Protein AF-T0RB12-F1 (afdb_monomer_lite)

Secondary structure (DSSP, 8-state):
------------------------------------------------HHHHHHHHHHT-HHHHHHHHHHHHHHHHHHHHHHHH--GGGHHHHHHHHHHHHHHHHHHHHHHHHHSTT-TTSHHHHHHHHHHHHTGGG-HHHHHHHHHSTT---HHHHHHHHHHHHHHHHHHHHTTHHHHHHHHHHHHTTT------HHHHHHHHHHHHHHHHHHHHHHHHHHHHTTTTTS---HIIIIIHHHHHHH--SPPPPP----SSPPTTTTPPPEEE-TTS-EEEPPP-TTT-HHHHHTTTTS-HHHHHHHHHHHHHHHTT-HHHHHHHHHHHHHH-TT-HHHHHHHHHHHHTTT---TT--S----TT-

InterPro domains:
  IPR005821 Ion transport domain [PF00520] (65-181)
  IPR027359 Voltage-dependent channel domain superfamily [G3DSA:1.20.120.350] (10-182)

pLDDT: mean 70.81, std 19.98, range [29.69, 96.81]

Structure (mmCIF, N/CA/C/O backbone):
data_AF-T0RB12-F1
#
_entry.id   AF-T0RB12-F1
#
loop_
_atom_site.group_PDB
_atom_site.id
_atom_site.type_symbol
_atom_site.label_atom_id
_atom_site.label_alt_id
_atom_site.label_comp_id
_atom_site.label_asym_id
_atom_site.label_entity_id
_atom_site.label_seq_id
_atom_site.pdbx_PDB_ins_code
_atom_site.Cartn_x
_atom_site.Cartn_y
_atom_site.Cartn_z
_atom_site.occupancy
_atom_site.B_iso_or_equiv
_atom_site.auth_seq_id
_atom_site.auth_comp_id
_atom_site.auth_asym_id
_atom_site.auth_atom_id
_atom_site.pdbx_PDB_model_num
ATOM 1 N N . MET A 1 1 ? -40.947 27.749 -26.986 1.00 35.78 1 MET A N 1
ATOM 2 C CA . MET A 1 1 ? -41.282 29.195 -26.975 1.00 35.78 1 MET A CA 1
ATOM 3 C C . MET A 1 1 ? -41.757 29.533 -25.562 1.00 35.78 1 MET A C 1
ATOM 5 O O . MET A 1 1 ? -42.756 28.978 -25.149 1.00 35.78 1 MET A O 1
ATOM 9 N N . LYS A 1 2 ? -40.897 30.039 -24.666 1.00 39.19 2 LYS A N 1
ATOM 10 C CA . LYS A 1 2 ? -40.625 31.465 -24.361 1.00 39.19 2 LYS A CA 1
ATOM 11 C C . LYS A 1 2 ? -41.885 32.314 -24.099 1.00 39.19 2 LYS A C 1
ATOM 13 O O . LYS A 1 2 ? -42.550 32.683 -25.055 1.00 39.19 2 LYS A O 1
ATOM 18 N N . ASN A 1 3 ? -42.118 32.667 -22.829 1.00 35.16 3 ASN A N 1
ATOM 19 C CA . ASN A 1 3 ? -42.380 34.037 -22.332 1.00 35.16 3 ASN A CA 1
ATOM 20 C C . ASN A 1 3 ? -42.522 33.996 -20.791 1.00 35.16 3 ASN A C 1
ATOM 22 O O . ASN A 1 3 ? -43.370 33.267 -20.299 1.00 35.16 3 ASN A O 1
ATOM 26 N N . THR A 1 4 ? -41.584 34.475 -19.960 1.00 42.56 4 THR A N 1
ATOM 27 C CA . THR A 1 4 ? -41.084 35.845 -19.650 1.00 42.56 4 THR A CA 1
ATOM 28 C C . THR A 1 4 ? -42.002 36.712 -18.769 1.00 42.56 4 THR A C 1
ATOM 30 O O . THR A 1 4 ? -43.096 37.080 -19.178 1.00 42.56 4 THR A O 1
ATOM 33 N N . ARG A 1 5 ? -41.480 37.082 -17.580 1.00 36.50 5 ARG A N 1
ATOM 34 C CA . ARG A 1 5 ? -41.504 38.397 -16.866 1.00 36.50 5 ARG A CA 1
ATOM 35 C C . ARG A 1 5 ? -40.887 38.179 -15.460 1.00 36.50 5 ARG A C 1
ATOM 37 O O . ARG A 1 5 ? -41.432 37.384 -14.711 1.00 36.50 5 ARG A O 1
ATOM 44 N N . LYS A 1 6 ? -39.632 38.563 -15.137 1.00 38.00 6 LYS A N 1
ATOM 45 C CA . LYS A 1 6 ? -39.039 39.892 -14.776 1.00 38.00 6 LYS A CA 1
ATOM 46 C C . LYS A 1 6 ? -39.864 40.658 -13.712 1.00 38.00 6 LYS A C 1
ATOM 48 O O . LYS A 1 6 ? -40.976 41.034 -14.049 1.00 38.00 6 LYS A O 1
ATOM 53 N N . ILE A 1 7 ? -39.508 40.692 -12.410 1.00 36.09 7 ILE A N 1
ATOM 54 C CA . ILE A 1 7 ? -38.440 41.389 -11.610 1.00 36.09 7 ILE A CA 1
ATOM 55 C C . ILE A 1 7 ? -38.908 42.741 -10.983 1.00 36.09 7 ILE A C 1
ATOM 57 O O . ILE A 1 7 ? -39.080 43.693 -11.734 1.00 36.09 7 ILE A O 1
ATOM 61 N N . SER A 1 8 ? -39.002 42.759 -9.627 1.00 35.75 8 SER A N 1
ATOM 62 C CA . SER A 1 8 ? -38.673 43.784 -8.571 1.00 35.75 8 SER A CA 1
ATOM 63 C C . SER A 1 8 ? -39.267 45.223 -8.593 1.00 35.75 8 SER A C 1
ATOM 65 O O . SER A 1 8 ? -39.778 45.606 -9.640 1.00 35.75 8 SER A O 1
ATOM 67 N N . PRO A 1 9 ? -39.196 46.057 -7.503 1.00 45.22 9 PRO A N 1
ATOM 68 C CA . PRO A 1 9 ? -38.323 45.992 -6.301 1.00 45.22 9 PRO A CA 1
ATOM 69 C C . PRO A 1 9 ? -38.920 46.364 -4.909 1.00 45.22 9 PRO A C 1
ATOM 71 O O . PRO A 1 9 ? -40.061 46.796 -4.774 1.00 45.22 9 PRO A O 1
ATOM 74 N N . GLU A 1 10 ? -38.082 46.183 -3.876 1.00 36.72 10 GLU A N 1
ATOM 75 C CA . GLU A 1 10 ? -38.187 46.705 -2.500 1.00 36.72 10 GLU A CA 1
ATOM 76 C C . GLU A 1 10 ? -38.325 48.235 -2.415 1.00 36.72 10 GLU A C 1
ATOM 78 O O . GLU A 1 10 ? -37.784 48.946 -3.260 1.00 36.72 10 GLU A O 1
ATOM 83 N N . LEU A 1 11 ? -38.896 48.731 -1.305 1.00 33.06 11 LEU A N 1
ATOM 84 C CA . LEU A 1 11 ? -38.396 49.925 -0.604 1.00 33.06 11 LEU A CA 1
ATOM 85 C C . LEU A 1 11 ? -38.951 50.010 0.832 1.00 33.06 11 LEU A C 1
ATOM 87 O O . LEU A 1 11 ? -40.152 50.152 1.054 1.00 33.06 11 LEU A O 1
ATOM 91 N N . GLN A 1 12 ? -38.041 49.925 1.807 1.00 34.69 12 GLN A N 1
ATOM 92 C CA . GLN A 1 12 ? -38.222 50.386 3.186 1.00 34.69 12 GLN A CA 1
ATOM 93 C C . GLN A 1 12 ? -38.200 51.921 3.246 1.00 34.69 12 GLN A C 1
ATOM 95 O O . GLN A 1 12 ? -37.448 52.542 2.500 1.00 34.69 12 GLN A O 1
ATOM 100 N N . SER A 1 13 ? -38.964 52.497 4.181 1.00 29.97 13 SER A N 1
ATOM 101 C CA . SER A 1 13 ? -38.787 53.764 4.936 1.00 29.97 13 SER A CA 1
ATOM 102 C C . SER A 1 13 ? -40.204 54.267 5.299 1.00 29.97 13 SER A C 1
ATOM 104 O O . SER A 1 13 ? -41.131 54.018 4.542 1.00 29.97 13 SER A O 1
ATOM 106 N N . THR A 1 14 ? -40.546 54.885 6.424 1.00 30.38 14 THR A N 1
ATOM 107 C CA . THR A 1 14 ? -39.834 55.626 7.462 1.00 30.38 14 THR A CA 1
ATOM 108 C C . THR A 1 14 ? -40.659 55.584 8.756 1.00 30.38 14 THR A C 1
ATOM 110 O O . THR A 1 14 ? -41.862 55.346 8.779 1.00 30.38 14 THR A O 1
ATOM 113 N N . ASN A 1 15 ? -39.949 55.842 9.842 1.00 32.53 15 ASN A N 1
ATOM 114 C CA . ASN A 1 15 ? -40.397 56.001 11.212 1.00 32.53 15 ASN A CA 1
ATOM 115 C C . ASN A 1 15 ? -41.196 57.314 11.395 1.00 32.53 15 ASN A C 1
ATOM 117 O O . ASN A 1 15 ? -40.662 58.376 11.083 1.00 32.53 15 ASN A O 1
ATOM 121 N N . THR A 1 16 ? -42.395 57.270 11.980 1.00 34.94 16 THR A N 1
ATOM 122 C CA . THR A 1 16 ? -43.014 58.407 12.692 1.00 34.94 16 THR A CA 1
ATOM 123 C C . THR A 1 16 ? -43.818 57.879 13.876 1.00 34.94 16 THR A C 1
ATOM 125 O O . THR A 1 16 ? -44.836 57.208 13.728 1.00 34.94 16 THR A O 1
ATOM 128 N N . GLY A 1 17 ? -43.324 58.154 15.082 1.00 30.11 17 GLY A N 1
ATOM 129 C CA . GLY A 1 17 ? -44.057 57.910 16.317 1.00 30.11 17 GLY A CA 1
ATOM 130 C C . GLY A 1 17 ? -45.002 59.060 16.653 1.00 30.11 17 GLY A C 1
ATOM 131 O O . GLY A 1 17 ? -44.736 60.196 16.277 1.00 30.11 17 GLY A O 1
ATOM 132 N N . GLN A 1 18 ? -46.059 58.755 17.411 1.00 30.98 18 GLN A N 1
ATOM 133 C CA . GLN A 1 18 ? -46.552 59.534 18.558 1.00 30.98 18 GLN A CA 1
ATOM 134 C C . GLN A 1 18 ? -47.813 58.888 19.162 1.00 30.98 18 GLN A C 1
ATOM 136 O O . GLN A 1 18 ? -48.709 58.478 18.434 1.00 30.98 18 GLN A O 1
ATOM 141 N N . GLY A 1 19 ? -47.886 58.868 20.501 1.00 29.77 19 GLY A N 1
ATOM 142 C CA . GLY A 1 19 ? -49.131 58.727 21.277 1.00 29.77 19 GLY A CA 1
ATOM 143 C C . GLY A 1 19 ? -49.486 57.299 21.723 1.00 29.77 19 GLY A C 1
ATOM 144 O O . GLY A 1 19 ? -50.222 56.616 21.034 1.00 29.77 19 GLY A O 1
ATOM 145 N N . MET A 1 20 ? -48.893 56.732 22.781 1.00 29.69 20 MET A N 1
ATOM 146 C CA . MET A 1 20 ? -49.239 56.935 24.204 1.00 29.69 20 MET A CA 1
ATOM 147 C C . MET A 1 20 ? -50.414 56.064 24.700 1.00 29.69 20 MET A C 1
ATOM 149 O O . MET A 1 20 ? -51.563 56.474 24.636 1.00 29.69 20 MET A O 1
ATOM 153 N N . HIS A 1 21 ? -50.103 54.913 25.312 1.00 35.38 21 HIS A N 1
ATOM 154 C CA . HIS A 1 21 ? -50.686 54.532 26.607 1.00 35.38 21 HIS A CA 1
ATOM 155 C C . HIS A 1 21 ? -49.791 53.496 27.304 1.00 35.38 21 HIS A C 1
ATOM 157 O O . HIS A 1 21 ? -49.583 52.387 26.816 1.00 35.38 21 HIS A O 1
ATOM 163 N N . ARG A 1 22 ? -49.204 53.898 28.436 1.00 33.25 22 ARG A N 1
ATOM 164 C CA . ARG A 1 22 ? -48.524 53.010 29.382 1.00 33.25 22 ARG A CA 1
ATOM 165 C C . ARG A 1 22 ? -49.598 52.375 30.255 1.00 33.25 22 ARG A C 1
ATOM 167 O O . ARG A 1 22 ? -50.084 53.046 31.159 1.00 33.25 22 ARG A O 1
ATOM 174 N N . ASP A 1 23 ? -49.890 51.100 30.034 1.00 35.84 23 ASP A N 1
ATOM 175 C CA . ASP A 1 23 ? -50.469 50.264 31.081 1.00 35.84 23 ASP A CA 1
ATOM 176 C C . ASP A 1 23 ? -49.366 49.448 31.740 1.00 35.84 23 ASP A C 1
ATOM 178 O O . ASP A 1 23 ? -48.706 48.586 31.158 1.00 35.84 23 ASP A O 1
ATOM 182 N N . THR A 1 24 ? -49.135 49.812 32.994 1.00 42.25 24 THR A N 1
ATOM 183 C CA . THR A 1 24 ? -48.149 49.224 33.885 1.00 42.25 24 THR A CA 1
ATOM 184 C C . THR A 1 24 ? -48.772 47.983 34.510 1.00 42.25 24 THR A C 1
ATOM 186 O O . THR A 1 24 ? -49.203 48.007 35.658 1.00 42.25 24 THR A O 1
ATOM 189 N N . SER A 1 25 ? -48.831 46.881 33.765 1.00 35.06 25 SER A N 1
ATOM 190 C CA . SER A 1 25 ? -49.037 45.560 34.356 1.00 35.06 25 SER A CA 1
ATOM 191 C C . SER A 1 25 ? -47.709 44.814 34.347 1.00 35.06 25 SER A C 1
ATOM 193 O O . SER A 1 25 ? -47.323 44.193 33.355 1.00 35.06 25 SER A O 1
ATOM 195 N N . MET A 1 26 ? -46.998 44.891 35.474 1.00 35.44 26 MET A N 1
ATOM 196 C CA . MET A 1 26 ? -45.968 43.930 35.863 1.00 35.44 26 MET A CA 1
ATOM 197 C C . MET A 1 26 ? -46.603 42.535 35.925 1.00 35.44 26 MET A C 1
ATOM 199 O O . MET A 1 26 ? -46.964 42.040 36.993 1.00 35.44 26 MET A O 1
ATOM 203 N N . ASN A 1 27 ? -46.722 41.878 34.775 1.00 34.72 27 ASN A N 1
ATOM 204 C CA . ASN A 1 27 ? -46.904 40.440 34.732 1.00 34.72 27 ASN A CA 1
ATOM 205 C C . ASN A 1 27 ? -45.565 39.823 35.114 1.00 34.72 27 ASN A C 1
ATOM 207 O O . ASN A 1 27 ? -44.683 39.604 34.287 1.00 34.72 27 ASN A O 1
ATOM 211 N N . LYS A 1 28 ? -45.430 39.591 36.424 1.00 38.22 28 LYS A N 1
ATOM 212 C CA . LYS A 1 28 ? -44.539 38.592 37.003 1.00 38.22 28 LYS A CA 1
ATOM 213 C C . LYS A 1 28 ? -44.642 37.346 36.128 1.00 38.22 28 LYS A C 1
ATOM 215 O O . LYS A 1 28 ? -45.651 36.646 36.168 1.00 38.22 28 LYS A O 1
ATOM 220 N N . PHE A 1 29 ? -43.619 37.093 35.317 1.00 34.19 29 PHE A N 1
ATOM 221 C CA . PHE A 1 29 ? -43.470 35.814 34.647 1.00 34.19 29 PHE A CA 1
ATOM 222 C C . PHE A 1 29 ? -43.088 34.823 35.740 1.00 34.19 29 PHE A C 1
ATOM 224 O O . PHE A 1 29 ? -41.922 34.664 36.099 1.00 34.19 29 PHE A O 1
ATOM 231 N N . THR A 1 30 ? -44.120 34.275 36.374 1.00 38.25 30 THR A N 1
ATOM 232 C CA . THR A 1 30 ? -44.014 33.229 37.374 1.00 38.25 30 THR A CA 1
ATOM 233 C C . THR A 1 30 ? -43.206 32.106 36.751 1.00 38.25 30 THR A C 1
ATOM 235 O O . THR A 1 30 ? -43.603 31.499 35.758 1.00 38.25 30 THR A O 1
ATOM 238 N N . THR A 1 31 ? -42.043 31.868 37.336 1.00 41.78 31 THR A N 1
ATOM 239 C CA . THR A 1 31 ? -41.229 30.681 37.152 1.00 41.78 31 THR A CA 1
ATOM 240 C C . THR A 1 31 ? -42.107 29.444 37.330 1.00 41.78 31 THR A C 1
ATOM 242 O O . THR A 1 31 ? -42.323 28.970 38.446 1.00 41.78 31 THR A O 1
ATOM 245 N N . MET A 1 32 ? -42.595 28.876 36.222 1.00 33.53 32 MET A N 1
ATOM 246 C CA . MET A 1 32 ? -43.034 27.482 36.191 1.00 33.53 32 MET A CA 1
ATOM 247 C C . MET A 1 32 ? -41.790 26.597 36.269 1.00 33.53 32 MET A C 1
ATOM 249 O O . MET A 1 32 ? -41.299 26.008 35.310 1.00 33.53 32 MET A O 1
ATOM 253 N N . SER A 1 33 ? -41.271 26.549 37.490 1.00 40.88 33 SER A N 1
ATOM 254 C CA . SER A 1 33 ? -40.644 25.372 38.049 1.00 40.88 33 SER A CA 1
ATOM 255 C C . SER A 1 33 ? -41.541 24.154 37.798 1.00 40.88 33 SER A C 1
ATOM 257 O O . SER A 1 33 ? -42.768 24.227 37.848 1.00 40.88 33 SER A O 1
ATOM 259 N N . THR A 1 34 ? -40.903 23.014 37.535 1.00 43.62 34 THR A N 1
ATOM 260 C CA . THR A 1 34 ? -41.503 21.675 37.414 1.00 43.62 34 THR A CA 1
ATOM 261 C C . THR A 1 34 ? -42.345 21.368 36.171 1.00 43.62 34 THR A C 1
ATOM 263 O O . THR A 1 34 ? -43.419 20.780 36.262 1.00 43.62 34 THR A O 1
ATOM 266 N N . VAL A 1 35 ? -41.761 21.525 34.977 1.00 37.16 35 VAL A N 1
ATOM 267 C CA . VAL A 1 35 ? -41.983 20.473 33.969 1.00 37.16 35 VAL A CA 1
ATOM 268 C C . VAL A 1 35 ? -41.254 19.238 34.489 1.00 37.16 35 VAL A C 1
ATOM 270 O O . VAL A 1 35 ? -40.035 19.117 34.360 1.00 37.16 35 VAL A O 1
ATOM 273 N N . ARG A 1 36 ? -41.996 18.350 35.165 1.00 38.09 36 ARG A N 1
ATOM 274 C CA . ARG A 1 36 ? -41.542 16.984 35.438 1.00 38.09 36 ARG A CA 1
ATOM 275 C C . ARG A 1 36 ? -41.008 16.442 34.121 1.00 38.09 36 ARG A C 1
ATOM 277 O O . ARG A 1 36 ? -41.761 16.308 33.157 1.00 38.09 36 ARG A O 1
ATOM 284 N N . THR A 1 37 ? -39.708 16.168 34.083 1.00 36.53 37 THR A N 1
ATOM 285 C CA . THR A 1 37 ? -39.108 15.402 33.000 1.00 36.53 37 THR A CA 1
ATOM 286 C C . THR A 1 37 ? -39.978 14.161 32.813 1.00 36.53 37 THR A C 1
ATOM 288 O O . THR A 1 37 ? -40.243 13.465 33.801 1.00 36.53 37 THR A O 1
ATOM 291 N N . PRO A 1 38 ? -40.507 13.894 31.603 1.00 31.23 38 PRO A N 1
ATOM 292 C CA . PRO A 1 38 ? -41.214 12.649 31.381 1.00 31.23 38 PRO A CA 1
ATOM 293 C C . PRO A 1 38 ? -40.228 11.560 31.766 1.00 31.23 38 PRO A C 1
ATOM 295 O O . PRO A 1 38 ? -39.080 11.586 31.310 1.00 31.23 38 PRO A O 1
ATOM 298 N N . ALA A 1 39 ? -40.647 10.696 32.691 1.00 35.94 39 ALA A N 1
ATOM 299 C CA . ALA A 1 39 ? -39.830 9.612 33.184 1.00 35.94 39 ALA A CA 1
ATOM 300 C C . ALA A 1 39 ? -39.306 8.877 31.956 1.00 35.94 39 ALA A C 1
ATOM 302 O O . ALA A 1 39 ? -40.051 8.180 31.268 1.00 35.94 39 ALA A O 1
ATOM 303 N N . PHE A 1 40 ? -38.024 9.086 31.639 1.00 36.28 40 PHE A N 1
ATOM 304 C CA . PHE A 1 40 ? -37.325 8.177 30.762 1.00 36.28 40 PHE A CA 1
ATOM 305 C C . PHE A 1 40 ? -37.603 6.825 31.388 1.00 36.28 40 PHE A C 1
ATOM 307 O O . PHE A 1 40 ? -37.252 6.612 32.553 1.00 36.28 40 PHE A O 1
ATOM 314 N N . HIS A 1 41 ? -38.282 5.952 30.647 1.00 37.34 41 HIS A N 1
ATOM 315 C CA . HIS A 1 41 ? -38.280 4.540 30.947 1.00 37.34 41 HIS A CA 1
ATOM 316 C C . HIS A 1 41 ? -36.806 4.134 30.961 1.00 37.34 41 HIS A C 1
ATOM 318 O O . HIS A 1 41 ? -36.218 3.756 29.950 1.00 37.34 41 HIS A O 1
ATOM 324 N N . LYS A 1 42 ? -36.188 4.252 32.139 1.00 41.81 42 LYS A N 1
ATOM 325 C CA . LYS A 1 42 ? -35.093 3.420 32.584 1.00 41.81 42 LYS A CA 1
ATOM 326 C C . LYS A 1 42 ? -35.700 2.026 32.577 1.00 41.81 42 LYS A C 1
ATOM 328 O O . LYS A 1 42 ? -36.140 1.531 33.608 1.00 41.81 42 LYS A O 1
ATOM 333 N N . ALA A 1 43 ? -35.755 1.404 31.402 1.00 37.91 43 ALA A N 1
ATOM 334 C CA . ALA A 1 43 ? -35.668 -0.037 31.317 1.00 37.91 43 ALA A CA 1
ATOM 335 C C . ALA A 1 43 ? -34.293 -0.364 31.907 1.00 37.91 43 ALA A C 1
ATOM 337 O O . ALA A 1 43 ? -33.269 -0.377 31.227 1.00 37.91 43 ALA A O 1
ATOM 338 N N . GLY A 1 44 ? -34.258 -0.431 33.236 1.00 44.50 44 GLY A N 1
ATOM 339 C CA . GLY A 1 44 ? -33.092 -0.763 34.013 1.00 44.50 44 GLY A CA 1
ATOM 340 C C . GLY A 1 44 ? -32.820 -2.230 33.782 1.00 44.50 44 GLY A C 1
ATOM 341 O O . GLY A 1 44 ? -33.199 -3.061 34.596 1.00 44.50 44 GLY A O 1
ATOM 342 N N . THR A 1 45 ? -32.140 -2.558 32.686 1.00 53.94 45 THR A N 1
ATOM 343 C CA . THR A 1 45 ? -31.313 -3.759 32.681 1.00 53.94 45 THR A CA 1
ATOM 344 C C . THR A 1 45 ? -30.363 -3.579 33.858 1.00 53.94 45 THR A C 1
ATOM 346 O O . THR A 1 45 ? -29.566 -2.634 33.851 1.00 53.94 45 THR A O 1
ATOM 349 N N . MET A 1 46 ? -30.531 -4.376 34.915 1.00 52.09 46 MET A N 1
ATOM 350 C CA . MET A 1 46 ? -29.707 -4.302 36.118 1.00 52.09 46 MET A CA 1
ATOM 351 C C . MET A 1 46 ? -28.236 -4.344 35.703 1.00 52.09 46 MET A C 1
ATOM 353 O O . MET A 1 46 ? -27.727 -5.384 35.300 1.00 52.09 46 MET A O 1
ATOM 357 N N . ARG A 1 47 ? -27.559 -3.190 35.738 1.00 62.66 47 ARG A N 1
ATOM 358 C CA . ARG A 1 47 ? -26.151 -3.111 35.350 1.00 62.66 47 ARG A CA 1
ATOM 359 C C . ARG A 1 47 ? -25.332 -3.758 36.453 1.00 62.66 47 ARG A C 1
ATOM 361 O O . ARG A 1 47 ? -25.319 -3.222 37.569 1.00 62.66 47 ARG A O 1
ATOM 368 N N . THR A 1 48 ? -24.670 -4.869 36.139 1.00 82.06 48 THR A N 1
ATOM 369 C CA . THR A 1 48 ? -23.718 -5.528 37.039 1.00 82.06 48 THR A CA 1
ATOM 370 C C . THR A 1 48 ? -22.614 -4.540 37.456 1.00 82.06 48 THR A C 1
ATOM 372 O O . THR A 1 48 ? -22.353 -3.565 36.740 1.00 82.06 48 THR A O 1
ATOM 375 N N . PRO A 1 49 ? -21.950 -4.733 38.610 1.00 81.31 49 PRO A N 1
ATOM 376 C CA . PRO A 1 49 ? -20.881 -3.835 39.058 1.00 81.31 49 PRO A CA 1
ATOM 377 C C . PRO A 1 49 ? -19.771 -3.668 38.008 1.00 81.31 49 PRO A C 1
ATOM 379 O O . PRO A 1 49 ? -19.311 -2.556 37.754 1.00 81.31 49 PRO A O 1
ATOM 382 N N . THR A 1 50 ? -19.424 -4.760 37.324 1.00 81.94 50 THR A N 1
ATOM 383 C CA . THR A 1 50 ? -18.445 -4.793 36.229 1.00 81.94 50 THR A CA 1
ATOM 384 C C . THR A 1 50 ? -18.901 -3.979 35.019 1.00 81.94 50 THR A C 1
ATOM 386 O O . THR A 1 50 ? -18.118 -3.210 34.467 1.00 81.94 50 THR A O 1
ATOM 389 N N . GLN A 1 51 ? -20.183 -4.066 34.654 1.00 85.69 51 GLN A N 1
ATOM 390 C CA . GLN A 1 51 ? -20.768 -3.274 33.576 1.00 85.69 51 GLN A CA 1
ATOM 391 C C . GLN A 1 51 ? -20.733 -1.770 33.877 1.00 85.69 51 GLN A C 1
ATOM 393 O O . GLN A 1 51 ? -20.445 -0.967 32.991 1.00 85.69 51 GLN A O 1
ATOM 398 N N . ARG A 1 52 ? -21.009 -1.370 35.125 1.00 84.31 52 ARG A N 1
ATOM 399 C CA . ARG A 1 52 ? -20.940 0.044 35.538 1.00 84.31 52 ARG A CA 1
ATOM 400 C C . ARG A 1 52 ? -19.513 0.571 35.480 1.00 84.31 52 ARG A C 1
ATOM 402 O O . ARG A 1 52 ? -19.295 1.658 34.956 1.00 84.31 52 ARG A O 1
ATOM 409 N N . TRP A 1 53 ? -18.560 -0.209 35.982 1.00 87.12 53 TRP A N 1
ATOM 410 C CA . TRP A 1 53 ? -17.148 0.155 35.969 1.00 87.12 53 TRP A CA 1
ATOM 411 C C . TRP A 1 53 ? -16.601 0.291 34.543 1.00 87.12 53 TRP A C 1
ATOM 413 O O . TRP A 1 53 ? -15.987 1.305 34.221 1.00 87.12 53 TRP A O 1
ATOM 423 N N . GLY A 1 54 ? -16.895 -0.667 33.659 1.00 86.25 54 GLY A N 1
ATOM 424 C CA . GLY A 1 54 ? -16.446 -0.603 32.267 1.00 86.25 54 GLY A CA 1
ATOM 425 C C . GLY A 1 54 ? -17.057 0.568 31.496 1.00 86.25 54 GLY A C 1
ATOM 426 O O . GLY A 1 54 ? -16.341 1.271 30.789 1.00 86.25 54 GLY A O 1
ATOM 427 N N . MET A 1 55 ? -18.350 0.856 31.687 1.00 85.75 55 MET A N 1
ATOM 428 C CA . MET A 1 55 ? -18.975 2.062 31.121 1.00 85.75 55 MET A CA 1
ATOM 429 C C . MET A 1 55 ? -18.309 3.345 31.640 1.00 85.75 55 MET A C 1
ATOM 431 O O . MET A 1 55 ? -18.010 4.236 30.852 1.00 85.75 55 MET A O 1
ATOM 435 N N . ALA A 1 56 ? -17.993 3.408 32.938 1.00 86.19 56 ALA A N 1
ATOM 436 C CA . ALA A 1 56 ? -17.323 4.559 33.538 1.00 86.19 56 ALA A CA 1
ATOM 437 C C . ALA A 1 56 ? -15.891 4.776 33.020 1.00 86.19 56 ALA A C 1
ATOM 439 O O . ALA A 1 56 ? -15.391 5.895 33.082 1.00 86.19 56 ALA A O 1
ATOM 440 N N . ILE A 1 57 ? -15.212 3.738 32.522 1.00 88.19 57 ILE A N 1
ATOM 441 C CA . ILE A 1 57 ? -13.921 3.887 31.834 1.00 88.19 57 ILE A CA 1
ATOM 442 C C . ILE A 1 57 ? -14.128 4.454 30.432 1.00 88.19 57 ILE A C 1
ATOM 444 O O . ILE A 1 57 ? -13.477 5.435 30.077 1.00 88.19 57 ILE A O 1
ATOM 448 N N . LEU A 1 58 ? -15.053 3.873 29.663 1.00 84.94 58 LEU A N 1
ATOM 449 C CA . LEU A 1 58 ? -15.307 4.263 28.272 1.00 84.94 58 LEU A CA 1
ATOM 450 C C . LEU A 1 58 ? -15.835 5.702 28.139 1.00 84.94 58 LEU A C 1
ATOM 452 O O . LEU A 1 58 ? -15.575 6.355 27.134 1.00 84.94 58 LEU A O 1
ATOM 456 N N . GLU A 1 59 ? -16.558 6.205 29.141 1.00 82.12 59 GLU A N 1
ATOM 457 C CA . GLU A 1 59 ? -17.122 7.563 29.152 1.00 82.12 59 GLU A CA 1
ATOM 458 C C . GLU A 1 59 ? -16.108 8.653 29.557 1.00 82.12 59 GLU A C 1
ATOM 460 O O . GLU A 1 59 ? -16.400 9.847 29.449 1.00 82.12 59 GLU A O 1
ATOM 465 N N . ARG A 1 60 ? -14.897 8.293 30.009 1.00 88.12 60 ARG A N 1
ATOM 466 C CA . ARG A 1 60 ? -13.880 9.291 30.376 1.00 88.12 60 ARG A CA 1
ATOM 467 C C . ARG A 1 60 ? -13.402 10.048 29.139 1.00 88.12 60 ARG A C 1
ATOM 469 O O . ARG A 1 60 ? -12.851 9.457 28.214 1.00 88.12 60 ARG A O 1
ATOM 476 N N . LYS A 1 61 ? -13.496 11.383 29.179 1.00 83.62 61 LYS A N 1
ATOM 477 C CA . LYS A 1 61 ? -13.008 12.268 28.103 1.00 83.62 61 LYS A CA 1
ATOM 478 C C . LYS A 1 61 ? -11.528 12.045 27.777 1.00 83.62 61 LYS A C 1
ATOM 480 O O . LYS A 1 61 ? -11.157 12.069 26.609 1.00 83.62 61 LYS A O 1
ATOM 485 N N . SER A 1 62 ? -10.697 11.795 28.793 1.00 85.31 62 SER A N 1
ATOM 486 C CA . SER A 1 62 ? -9.271 11.500 28.608 1.00 85.31 62 SER A CA 1
ATOM 487 C C . SER A 1 62 ? -9.043 10.187 27.863 1.00 85.31 62 SER A C 1
ATOM 489 O O . SER A 1 62 ? -8.212 10.135 26.964 1.00 85.31 62 SER A O 1
ATOM 491 N N . TYR A 1 63 ? -9.817 9.150 28.188 1.00 86.88 63 TYR A N 1
ATOM 492 C CA . TYR A 1 63 ? -9.757 7.863 27.501 1.00 86.88 63 TYR A CA 1
ATOM 493 C C . TYR A 1 63 ? -10.223 7.990 26.044 1.00 86.88 63 TYR A C 1
ATOM 495 O O . TYR A 1 63 ? -9.541 7.523 25.137 1.00 86.88 63 TYR A O 1
ATOM 503 N N . ALA A 1 64 ? -11.325 8.706 25.802 1.00 82.31 64 ALA A N 1
ATOM 504 C CA . ALA A 1 64 ? -11.805 8.988 24.450 1.00 82.31 64 ALA A CA 1
ATOM 505 C C . ALA A 1 64 ? -10.782 9.782 23.611 1.00 82.31 64 ALA A C 1
ATOM 507 O O . ALA A 1 64 ? -10.570 9.470 22.438 1.00 82.31 64 ALA A O 1
ATOM 508 N N . GLY A 1 65 ? -10.116 10.776 24.210 1.00 84.81 65 GLY A N 1
ATOM 509 C CA . GLY A 1 65 ? -9.040 11.534 23.565 1.00 84.81 65 GLY A CA 1
ATOM 510 C C . GLY A 1 65 ? -7.817 10.670 23.249 1.00 84.81 65 GLY A C 1
ATOM 511 O O . GLY A 1 65 ? -7.310 10.716 22.130 1.00 84.81 65 GLY A O 1
ATOM 512 N N . LEU A 1 66 ? -7.396 9.821 24.190 1.00 89.94 66 LEU A N 1
ATOM 513 C CA . LEU A 1 66 ? -6.295 8.873 23.996 1.00 89.94 66 LEU A CA 1
ATOM 514 C C . LEU A 1 66 ? -6.584 7.906 22.839 1.00 89.94 66 LEU A C 1
ATOM 516 O O . LEU A 1 66 ? -5.764 7.768 21.935 1.00 89.94 66 LEU A O 1
ATOM 520 N N . MET A 1 67 ? -7.765 7.281 22.824 1.00 86.31 67 MET A N 1
ATOM 521 C CA . MET A 1 67 ? -8.151 6.354 21.753 1.00 86.31 67 MET A CA 1
ATOM 522 C C . MET A 1 67 ? -8.291 7.054 20.397 1.00 86.31 67 MET A C 1
ATOM 524 O O . MET A 1 67 ? -7.969 6.471 19.360 1.00 86.31 67 MET A O 1
ATOM 528 N N . SER A 1 68 ? -8.696 8.324 20.387 1.00 83.38 68 SER A N 1
ATOM 529 C CA . SER A 1 68 ? -8.720 9.151 19.175 1.00 83.38 68 SER A CA 1
ATOM 530 C C . SER A 1 68 ? -7.311 9.415 18.637 1.00 83.38 68 SER A C 1
ATOM 532 O O . SER A 1 68 ? -7.073 9.255 17.441 1.00 83.38 68 SER A O 1
ATOM 534 N N . PHE A 1 69 ? -6.360 9.744 19.514 1.00 88.44 69 PHE A N 1
ATOM 535 C CA . PHE A 1 69 ? -4.958 9.937 19.141 1.00 88.44 69 PHE A CA 1
ATOM 536 C C . PHE A 1 69 ? -4.317 8.644 18.620 1.00 88.44 69 PHE A C 1
ATOM 538 O O . PHE A 1 69 ? -3.677 8.655 17.573 1.00 88.44 69 PHE A O 1
ATOM 545 N N . ILE A 1 70 ? -4.557 7.512 19.287 1.00 89.44 70 ILE A N 1
ATOM 546 C CA . ILE A 1 70 ? -4.089 6.195 18.827 1.00 89.44 70 ILE A CA 1
ATOM 547 C C . ILE A 1 70 ? -4.687 5.854 17.457 1.00 89.44 70 ILE A C 1
ATOM 549 O O . ILE A 1 70 ? -3.986 5.360 16.581 1.00 89.44 70 ILE A O 1
ATOM 553 N N . THR A 1 71 ? -5.969 6.159 17.235 1.00 85.06 71 THR A N 1
ATOM 554 C CA . THR A 1 71 ? -6.612 5.957 15.927 1.00 85.06 71 THR A CA 1
ATOM 555 C C . THR A 1 71 ? -5.945 6.790 14.835 1.00 85.06 71 THR A C 1
ATOM 557 O O . THR A 1 71 ? -5.724 6.278 13.740 1.00 85.06 71 THR A O 1
ATOM 560 N N . LEU A 1 72 ? -5.606 8.048 15.132 1.00 85.50 72 LEU A N 1
ATOM 561 C CA . LEU A 1 72 ? -4.887 8.925 14.210 1.00 85.50 72 LEU A CA 1
ATOM 562 C C . LEU A 1 72 ? -3.482 8.389 13.911 1.00 85.50 72 LEU A C 1
ATOM 564 O O . LEU A 1 72 ? -3.079 8.342 12.754 1.00 85.50 72 LEU A O 1
ATOM 568 N N . TYR A 1 73 ? -2.770 7.926 14.939 1.00 89.06 73 TYR A N 1
ATOM 569 C CA . TYR A 1 73 ? -1.473 7.282 14.772 1.00 89.06 73 TYR A CA 1
ATOM 570 C C . TYR A 1 73 ? -1.582 6.063 13.849 1.00 89.06 73 TYR A C 1
ATOM 572 O O . TYR A 1 73 ? -0.896 6.009 12.838 1.00 89.06 73 TYR A O 1
ATOM 580 N N . CYS A 1 74 ? -2.501 5.129 14.112 1.00 85.94 74 CYS A N 1
ATOM 581 C CA . CYS A 1 74 ? -2.693 3.942 13.272 1.00 85.94 74 CYS A CA 1
ATOM 582 C C . CYS A 1 74 ? -3.116 4.252 11.828 1.00 85.94 74 CYS A C 1
ATOM 584 O O . CYS A 1 74 ? -3.042 3.364 10.981 1.00 85.94 74 CYS A O 1
ATOM 586 N N . LEU A 1 75 ? -3.605 5.464 11.554 1.00 82.31 75 LEU A N 1
ATOM 587 C CA . LEU A 1 75 ? -3.965 5.879 10.205 1.00 82.31 75 LEU A CA 1
ATOM 588 C C . LEU A 1 75 ? -2.735 6.274 9.383 1.00 82.31 75 LEU A C 1
ATOM 590 O O . LEU A 1 75 ? -2.681 5.920 8.215 1.00 82.31 75 LEU A O 1
ATOM 594 N N . PHE A 1 76 ? -1.771 6.968 9.994 1.00 83.12 76 PHE A N 1
ATOM 595 C CA . PHE A 1 76 ? -0.637 7.578 9.287 1.00 83.12 76 PHE A CA 1
ATOM 596 C C . PHE A 1 76 ? 0.723 6.943 9.598 1.00 83.12 76 PHE A C 1
ATOM 598 O O . PHE A 1 76 ? 1.695 7.205 8.897 1.00 83.12 76 PHE A O 1
ATOM 605 N N . ALA A 1 77 ? 0.834 6.128 10.649 1.00 85.81 77 ALA A N 1
ATOM 606 C CA . ALA A 1 77 ? 2.117 5.602 11.113 1.00 85.81 77 ALA A CA 1
ATOM 607 C C . ALA A 1 77 ? 2.844 4.772 10.049 1.00 85.81 77 ALA A C 1
ATOM 609 O O . ALA A 1 77 ? 4.059 4.892 9.925 1.00 85.81 77 ALA A O 1
ATOM 610 N N . ASP A 1 78 ? 2.119 3.963 9.272 1.00 79.94 78 ASP A N 1
ATOM 611 C CA . ASP A 1 78 ? 2.722 3.158 8.204 1.00 79.94 78 ASP A CA 1
ATOM 612 C C . ASP A 1 78 ? 3.185 4.023 7.020 1.00 79.94 78 ASP A C 1
ATOM 614 O O . ASP A 1 78 ? 4.241 3.763 6.446 1.00 79.94 78 ASP A O 1
ATOM 618 N N . ASP A 1 79 ? 2.452 5.096 6.702 1.00 82.81 79 ASP A N 1
ATOM 619 C CA . ASP A 1 79 ? 2.854 6.053 5.665 1.00 82.81 79 ASP A CA 1
ATOM 620 C C . ASP A 1 79 ? 4.104 6.835 6.096 1.00 82.81 79 ASP A C 1
ATOM 622 O O . ASP A 1 79 ? 5.040 6.983 5.314 1.00 82.81 79 ASP A O 1
ATOM 626 N N . PHE A 1 80 ? 4.177 7.263 7.363 1.00 83.19 80 PHE A N 1
ATOM 627 C CA . PHE A 1 80 ? 5.371 7.910 7.911 1.00 83.19 80 PHE A CA 1
ATOM 628 C C . PHE A 1 80 ? 6.575 6.973 7.958 1.00 83.19 80 PHE A C 1
ATOM 630 O O . PHE A 1 80 ? 7.672 7.391 7.592 1.00 83.19 80 PHE A O 1
ATOM 637 N N . ARG A 1 81 ? 6.378 5.716 8.375 1.00 85.56 81 ARG A N 1
ATOM 638 C CA . ARG A 1 81 ? 7.418 4.680 8.358 1.00 85.56 81 ARG A CA 1
ATOM 639 C C . ARG A 1 81 ? 7.989 4.518 6.952 1.00 85.56 81 ARG A C 1
ATOM 641 O O . ARG A 1 81 ? 9.201 4.551 6.793 1.00 85.56 81 ARG A O 1
ATOM 648 N N . ALA A 1 82 ? 7.120 4.385 5.950 1.00 77.38 82 ALA A N 1
ATOM 649 C CA . ALA A 1 82 ? 7.529 4.197 4.563 1.00 77.38 82 ALA A CA 1
ATOM 650 C C . ALA A 1 82 ? 8.203 5.438 3.952 1.00 77.38 82 ALA A C 1
ATOM 652 O O . ALA A 1 82 ? 9.094 5.281 3.126 1.00 77.38 82 ALA A O 1
ATOM 653 N N . ALA A 1 83 ? 7.787 6.648 4.338 1.00 78.56 83 ALA A N 1
ATOM 654 C CA . ALA A 1 83 ? 8.302 7.890 3.763 1.00 78.56 83 ALA A CA 1
ATOM 655 C C . ALA A 1 83 ? 9.622 8.372 4.387 1.00 78.56 83 ALA A C 1
ATOM 657 O O . ALA A 1 83 ? 10.447 8.950 3.688 1.00 78.56 83 ALA A O 1
ATOM 658 N N . PHE A 1 84 ? 9.813 8.183 5.697 1.00 84.12 84 PHE A N 1
ATOM 659 C CA . PHE A 1 84 ? 10.894 8.848 6.438 1.00 84.12 84 PHE A CA 1
ATOM 660 C C . PHE A 1 84 ? 11.913 7.904 7.081 1.00 84.12 84 PHE A C 1
ATOM 662 O O . PHE A 1 84 ? 12.951 8.374 7.544 1.00 84.12 84 PHE A O 1
ATOM 669 N N . PHE A 1 85 ? 11.639 6.598 7.159 1.00 83.12 85 PHE A N 1
ATOM 670 C CA . PHE A 1 85 ? 12.468 5.670 7.929 1.00 83.12 85 PHE A CA 1
ATOM 671 C C . PHE A 1 85 ? 13.049 4.548 7.066 1.00 83.12 85 PHE A C 1
ATOM 673 O O . PHE A 1 85 ? 12.431 4.062 6.124 1.00 83.12 85 PHE A O 1
ATOM 680 N N . SER A 1 86 ? 14.258 4.107 7.424 1.00 85.69 86 SER A N 1
ATOM 681 C CA . SER A 1 86 ? 14.896 2.935 6.826 1.00 85.69 86 SER A CA 1
ATOM 682 C C . SER A 1 86 ? 14.407 1.637 7.482 1.00 85.69 86 SER A C 1
ATOM 684 O O . SER A 1 86 ? 13.874 1.639 8.595 1.00 85.69 86 SER A O 1
ATOM 686 N N . LYS A 1 87 ? 14.633 0.496 6.815 1.00 78.12 87 LYS A N 1
ATOM 687 C CA . LYS A 1 87 ? 14.133 -0.829 7.242 1.00 78.12 87 LYS A CA 1
ATOM 688 C C . LYS A 1 87 ? 14.526 -1.238 8.667 1.00 78.12 87 LYS A C 1
ATOM 690 O O . LYS A 1 87 ? 13.847 -2.059 9.276 1.00 78.12 87 LYS A O 1
ATOM 695 N N . SER A 1 88 ? 15.608 -0.694 9.226 1.00 81.81 88 SER A N 1
ATOM 696 C CA . SER A 1 88 ? 16.021 -1.005 10.602 1.00 81.81 88 SER A CA 1
ATOM 697 C C . SER A 1 88 ? 15.008 -0.524 11.650 1.00 81.81 88 SER A C 1
ATOM 699 O O . SER A 1 88 ? 14.913 -1.122 12.722 1.00 81.81 88 SER A O 1
ATOM 701 N N . ALA A 1 89 ? 14.216 0.508 11.340 1.00 84.19 89 ALA A N 1
ATOM 702 C CA . ALA A 1 89 ? 13.190 1.044 12.231 1.00 84.19 89 ALA A CA 1
ATOM 703 C C . ALA A 1 89 ? 11.879 0.236 12.216 1.00 84.19 89 ALA A C 1
ATOM 705 O O . ALA A 1 89 ? 11.063 0.392 13.128 1.00 84.19 89 ALA A O 1
ATOM 706 N N . ASP A 1 90 ? 11.674 -0.646 11.229 1.00 84.25 90 ASP A N 1
ATOM 707 C CA . ASP A 1 90 ? 10.410 -1.367 11.016 1.00 84.25 90 ASP A CA 1
ATOM 708 C C . ASP A 1 90 ? 9.957 -2.142 12.257 1.00 84.25 90 ASP A C 1
ATOM 710 O O . ASP A 1 90 ? 8.787 -2.095 12.636 1.00 84.25 90 ASP A O 1
ATOM 714 N N . MET A 1 91 ? 10.896 -2.784 12.958 1.00 88.19 91 MET A N 1
ATOM 715 C CA . MET A 1 91 ? 10.593 -3.531 14.181 1.00 88.19 91 MET A CA 1
ATOM 716 C C . MET A 1 91 ? 10.006 -2.651 15.290 1.00 88.19 91 MET A C 1
ATOM 718 O O . MET A 1 91 ? 9.117 -3.098 16.017 1.00 88.19 91 MET A O 1
ATOM 722 N N . GLY A 1 92 ? 10.456 -1.398 15.402 1.00 90.94 92 GLY A N 1
ATOM 723 C CA . GLY A 1 92 ? 9.905 -0.440 16.359 1.00 90.94 92 GLY A CA 1
ATOM 724 C C . GLY A 1 92 ? 8.459 -0.078 16.023 1.00 90.94 92 GLY A C 1
ATOM 725 O O . GLY A 1 92 ? 7.586 -0.141 16.890 1.00 90.94 92 GLY A O 1
ATOM 726 N N . PHE A 1 93 ? 8.178 0.218 14.752 1.00 90.50 93 PHE A N 1
ATOM 727 C CA . PHE A 1 93 ? 6.820 0.513 14.289 1.00 90.50 93 PHE A CA 1
ATOM 728 C C . PHE A 1 93 ? 5.876 -0.682 14.456 1.00 90.50 93 PHE A C 1
ATOM 730 O O . PHE A 1 93 ? 4.749 -0.503 14.919 1.00 90.50 93 PHE A O 1
ATOM 737 N N . TYR A 1 94 ? 6.335 -1.905 14.174 1.00 90.81 94 TYR A N 1
ATOM 738 C CA . TYR A 1 94 ? 5.539 -3.115 14.397 1.00 90.81 94 TYR A CA 1
ATOM 739 C C . TYR A 1 94 ? 5.216 -3.335 15.878 1.00 90.81 94 TYR A C 1
ATOM 741 O O . TYR A 1 94 ? 4.086 -3.699 16.210 1.00 90.81 94 TYR A O 1
ATOM 749 N N . ALA A 1 95 ? 6.166 -3.078 16.783 1.00 93.44 95 ALA A N 1
ATOM 750 C CA . ALA A 1 95 ? 5.926 -3.173 18.222 1.00 93.44 95 ALA A CA 1
ATOM 751 C C . ALA A 1 95 ? 4.876 -2.152 18.696 1.00 93.44 95 ALA A C 1
ATOM 753 O O . ALA A 1 95 ? 3.950 -2.511 19.426 1.00 93.44 95 ALA A O 1
ATOM 754 N N . VAL A 1 96 ? 4.964 -0.897 18.240 1.00 93.75 96 VAL A N 1
ATOM 755 C CA . VAL A 1 96 ? 3.972 0.139 18.580 1.00 93.75 96 VAL A CA 1
ATOM 756 C C . VAL A 1 96 ? 2.598 -0.193 17.989 1.00 93.75 96 VAL A C 1
ATOM 758 O O . VAL A 1 96 ? 1.589 -0.082 18.690 1.00 93.75 96 VAL A O 1
ATOM 761 N N . ALA A 1 97 ? 2.533 -0.657 16.739 1.00 91.19 97 ALA A N 1
ATOM 762 C CA . ALA A 1 97 ? 1.289 -1.098 16.109 1.00 91.19 97 ALA A CA 1
ATOM 763 C C . ALA A 1 97 ? 0.633 -2.259 16.879 1.00 91.19 97 ALA A C 1
ATOM 765 O O . ALA A 1 97 ? -0.585 -2.269 17.066 1.00 91.19 97 ALA A O 1
ATOM 766 N N . PHE A 1 98 ? 1.432 -3.192 17.402 1.00 94.12 98 PHE A N 1
ATOM 767 C CA . PHE A 1 98 ? 0.946 -4.278 18.249 1.00 94.12 98 PHE A CA 1
ATOM 768 C C . PHE A 1 98 ? 0.390 -3.781 19.589 1.00 94.12 98 PHE A C 1
ATOM 770 O O . PHE A 1 98 ? -0.689 -4.206 20.001 1.00 94.12 98 PHE A O 1
ATOM 777 N N . VAL A 1 99 ? 1.051 -2.821 20.242 1.00 94.94 99 VAL A N 1
ATOM 778 C CA . VAL A 1 99 ? 0.493 -2.167 21.439 1.00 94.94 99 VAL A CA 1
ATOM 779 C C . VAL A 1 99 ? -0.842 -1.488 21.117 1.00 94.94 99 VAL A C 1
ATOM 781 O O . VAL A 1 99 ? -1.810 -1.654 21.861 1.00 94.94 99 VAL A O 1
ATOM 784 N N . CYS A 1 100 ? -0.943 -0.783 19.986 1.00 92.94 100 CYS A N 1
ATOM 785 C CA . CYS A 1 100 ? -2.202 -0.171 19.555 1.00 92.94 100 CYS A CA 1
ATOM 786 C C . CYS A 1 100 ? -3.302 -1.221 19.334 1.00 92.94 100 CYS A C 1
ATOM 788 O O . CYS A 1 100 ? -4.438 -1.016 19.765 1.00 92.94 100 CYS A O 1
ATOM 790 N N . LEU A 1 101 ? -2.970 -2.359 18.711 1.00 93.06 101 LEU A N 1
ATOM 791 C CA . LEU A 1 101 ? -3.892 -3.482 18.532 1.00 93.06 101 LEU A CA 1
ATOM 792 C C . LEU A 1 101 ? -4.439 -3.974 19.878 1.00 93.06 101 LEU A C 1
ATOM 794 O O . LEU A 1 101 ? -5.652 -4.138 20.011 1.00 93.06 101 LEU A O 1
ATOM 798 N N . LEU A 1 102 ? -3.578 -4.164 20.883 1.00 95.00 102 LEU A N 1
ATOM 799 C CA . LEU A 1 102 ? -4.005 -4.588 22.220 1.00 95.00 102 LEU A CA 1
ATOM 800 C C . LEU A 1 102 ? -4.950 -3.570 22.868 1.00 95.00 102 LEU A C 1
ATOM 802 O O . LEU A 1 102 ? -5.964 -3.962 23.443 1.00 95.00 102 LEU A O 1
ATOM 806 N N . LEU A 1 103 ? -4.667 -2.271 22.740 1.00 93.50 103 LEU A N 1
ATOM 807 C 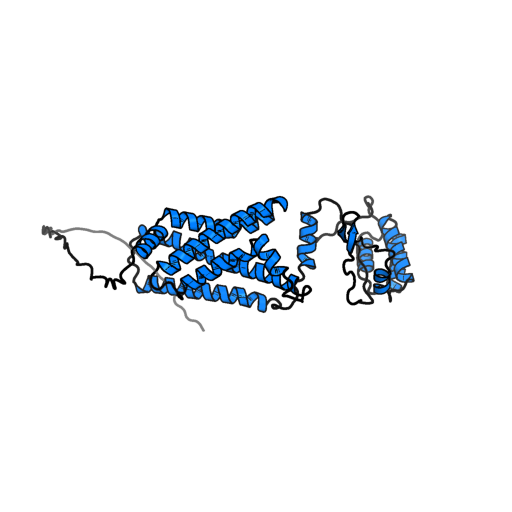CA . LEU A 1 103 ? -5.528 -1.215 23.281 1.00 93.50 103 LEU A CA 1
ATOM 808 C C . LEU A 1 103 ? -6.914 -1.208 22.618 1.00 93.50 103 LEU A C 1
ATOM 810 O O . LEU A 1 103 ? -7.924 -1.130 23.322 1.00 93.50 103 LEU A O 1
ATOM 814 N N . PHE A 1 104 ? -6.987 -1.378 21.293 1.00 91.81 104 PHE A N 1
ATOM 815 C CA . PHE A 1 104 ? -8.269 -1.530 20.598 1.00 91.81 104 PHE A CA 1
ATOM 816 C C . PHE A 1 104 ? -9.001 -2.818 20.982 1.00 91.81 104 PHE A C 1
ATOM 818 O O . PHE A 1 104 ? -10.224 -2.805 21.120 1.00 91.81 104 PHE A O 1
ATOM 825 N N . LEU A 1 105 ? -8.280 -3.923 21.188 1.00 93.88 105 LEU A N 1
ATOM 826 C CA . LEU A 1 105 ? -8.866 -5.195 21.611 1.00 93.88 105 LEU A CA 1
ATOM 827 C C . LEU A 1 105 ? -9.460 -5.081 23.020 1.00 93.88 105 LEU A C 1
ATOM 829 O O . LEU A 1 105 ? -10.568 -5.558 23.262 1.00 93.88 105 LEU A O 1
ATOM 833 N N . VAL A 1 106 ? -8.779 -4.385 23.932 1.00 93.62 106 VAL A N 1
ATOM 834 C CA . VAL A 1 106 ? -9.300 -4.081 25.271 1.00 93.62 106 VAL A CA 1
ATOM 835 C C . VAL A 1 106 ? -10.551 -3.200 25.186 1.00 93.62 106 VAL A C 1
ATOM 837 O O . VAL A 1 106 ? -11.564 -3.548 25.794 1.00 93.62 106 VAL A O 1
ATOM 840 N N . GLU A 1 107 ? -10.537 -2.111 24.406 1.00 91.12 107 GLU A N 1
ATOM 841 C CA . GLU A 1 107 ? -11.726 -1.258 24.206 1.00 91.12 107 GLU A CA 1
ATOM 842 C C . GLU A 1 107 ? -12.913 -2.071 23.665 1.00 91.12 107 GLU A C 1
ATOM 844 O O . GLU A 1 107 ? -14.048 -1.945 24.146 1.00 91.12 107 GLU A O 1
ATOM 849 N N . PHE A 1 108 ? -12.644 -2.937 22.687 1.00 91.69 108 PHE A N 1
ATOM 850 C CA . PHE A 1 108 ? -13.627 -3.817 22.075 1.00 91.69 108 PHE A CA 1
ATOM 851 C C . PHE A 1 108 ? -14.185 -4.833 23.081 1.00 91.69 108 PHE A C 1
ATOM 853 O O . PHE A 1 108 ? -15.401 -4.967 23.212 1.00 91.69 108 PHE A O 1
ATOM 860 N N . ALA A 1 109 ? -13.332 -5.490 23.869 1.00 93.12 109 ALA A N 1
ATOM 861 C CA . ALA A 1 109 ? -13.746 -6.462 24.880 1.00 93.12 109 ALA A CA 1
ATOM 862 C C . ALA A 1 109 ? -14.586 -5.824 26.000 1.00 93.12 109 ALA A C 1
ATOM 864 O O . ALA A 1 109 ? -15.610 -6.382 26.410 1.00 93.12 109 ALA A O 1
ATOM 865 N N . ILE A 1 110 ? -14.189 -4.636 26.474 1.00 91.44 110 ILE A N 1
ATOM 866 C CA . ILE A 1 110 ? -14.961 -3.863 27.455 1.00 91.44 110 ILE A CA 1
ATOM 867 C C . ILE A 1 110 ? -16.304 -3.454 26.841 1.00 91.44 110 ILE A C 1
ATOM 869 O O . ILE A 1 110 ? -17.337 -3.608 27.494 1.00 91.44 110 ILE A O 1
ATOM 873 N N . SER A 1 111 ? -16.323 -3.006 25.582 1.00 89.12 111 SER A N 1
ATOM 874 C CA . SER A 1 111 ? -17.555 -2.646 24.870 1.00 89.12 111 SER A CA 1
ATOM 875 C C . SER A 1 111 ? -18.508 -3.837 24.728 1.00 89.12 111 SER A C 1
ATOM 877 O O . SER A 1 111 ? -19.684 -3.700 25.058 1.00 89.12 111 SER A O 1
ATOM 879 N N . CYS A 1 112 ? -18.003 -5.018 24.362 1.00 90.44 112 CYS A N 1
ATOM 880 C CA . CYS A 1 112 ? -18.773 -6.263 24.283 1.00 90.44 112 CYS A CA 1
ATOM 881 C C . CYS A 1 112 ? -19.426 -6.655 25.610 1.00 90.44 112 CYS A C 1
ATOM 883 O O . CYS A 1 112 ? -20.568 -7.111 25.617 1.00 90.44 112 CYS A O 1
ATOM 885 N N . ARG A 1 113 ? -18.723 -6.479 26.736 1.00 88.94 113 ARG A N 1
ATOM 886 C CA . ARG A 1 113 ? -19.244 -6.862 28.058 1.00 88.94 113 ARG A CA 1
ATOM 887 C C . ARG A 1 113 ? -20.099 -5.794 28.731 1.00 88.94 113 ARG A C 1
ATOM 889 O O . ARG A 1 113 ? -20.974 -6.138 29.519 1.00 88.94 113 ARG A O 1
ATOM 896 N N . CYS A 1 114 ? -19.834 -4.514 28.472 1.00 86.94 114 CYS A N 1
ATOM 897 C CA . CYS A 1 114 ? -20.384 -3.425 29.281 1.00 86.94 114 CYS A CA 1
ATOM 898 C C . CYS A 1 114 ? -21.456 -2.599 28.558 1.00 86.94 114 CYS A C 1
ATOM 900 O O . CYS A 1 114 ? -22.358 -2.068 29.212 1.00 86.94 114 CYS A O 1
ATOM 902 N N . LYS A 1 115 ? -21.427 -2.497 27.223 1.00 83.81 115 LYS A N 1
ATOM 903 C CA . LYS A 1 115 ? -22.455 -1.749 26.487 1.00 83.81 115 LYS A CA 1
ATOM 904 C C . LYS A 1 115 ? -23.680 -2.646 26.240 1.00 83.81 115 LYS A C 1
ATOM 906 O O . LYS A 1 115 ? -23.571 -3.647 25.531 1.00 83.81 115 LYS A O 1
ATOM 911 N N . PRO A 1 116 ? -24.859 -2.317 26.801 1.00 81.94 116 PRO A N 1
ATOM 912 C CA . PRO A 1 116 ? -26.060 -3.120 26.589 1.00 81.94 116 PRO A CA 1
ATOM 913 C C . PRO A 1 116 ? -26.487 -3.044 25.117 1.00 81.94 116 PRO A C 1
ATOM 915 O O . PRO A 1 116 ? -26.560 -1.956 24.550 1.00 81.94 116 PRO A O 1
ATOM 918 N N . GLY A 1 117 ? -26.753 -4.196 24.496 1.00 82.75 117 GLY A N 1
ATOM 919 C CA . GLY A 1 117 ? -27.153 -4.269 23.084 1.00 82.75 117 GLY A CA 1
ATOM 920 C C . GLY A 1 117 ? -26.039 -3.951 22.079 1.00 82.75 117 GLY A C 1
ATOM 921 O O . GLY A 1 117 ? -26.333 -3.649 20.928 1.00 82.75 117 GLY A O 1
ATOM 922 N N . TYR A 1 118 ? -24.768 -3.985 22.497 1.00 85.56 118 TYR A N 1
ATOM 923 C CA . TYR A 1 118 ? -23.639 -3.752 21.593 1.00 85.56 118 TYR A CA 1
ATOM 924 C C . TYR A 1 118 ? -23.301 -4.970 20.727 1.00 85.56 118 TYR A C 1
ATOM 926 O O . TYR A 1 118 ? -22.965 -4.791 19.559 1.00 85.56 118 TYR A O 1
ATOM 934 N N . LEU A 1 119 ? -23.411 -6.194 21.256 1.00 86.38 119 LEU A N 1
ATOM 935 C CA . LEU A 1 119 ? -23.173 -7.415 20.476 1.00 86.38 119 LEU A CA 1
ATOM 936 C C . LEU A 1 119 ? -24.087 -7.453 19.245 1.00 86.38 119 LEU A C 1
ATOM 938 O O . LEU A 1 119 ? -25.280 -7.177 19.357 1.00 86.38 119 LEU A O 1
ATOM 942 N N . LEU A 1 120 ? -23.510 -7.769 18.081 1.00 84.31 120 LEU A N 1
ATOM 943 C CA . LEU A 1 120 ? -24.189 -7.775 16.773 1.00 84.31 120 LEU A CA 1
ATOM 944 C C . LEU A 1 120 ? -24.804 -6.425 16.358 1.00 84.31 120 LEU A C 1
ATOM 946 O O . LEU A 1 120 ? -25.551 -6.348 15.383 1.00 84.31 120 LEU A O 1
ATOM 950 N N . SER A 1 121 ? -24.479 -5.336 17.057 1.00 82.88 121 SER A N 1
ATOM 951 C CA . SER A 1 121 ? -24.824 -3.994 16.600 1.00 82.88 121 SER A CA 1
ATOM 952 C C . SER A 1 121 ? -23.924 -3.570 15.439 1.00 82.88 121 SER A C 1
ATOM 954 O O . SER A 1 121 ? -22.818 -4.072 15.252 1.00 82.88 121 SER A O 1
ATOM 956 N N . PHE A 1 122 ? -24.356 -2.561 14.686 1.00 77.19 122 PHE A N 1
ATOM 957 C CA . PHE A 1 122 ? -23.533 -1.950 13.640 1.00 77.19 122 PHE A CA 1
ATOM 958 C C . PHE A 1 122 ? -22.142 -1.514 14.149 1.00 77.19 122 PHE A C 1
ATOM 960 O O . PHE A 1 122 ? -21.136 -1.733 13.481 1.00 77.19 122 PHE A O 1
ATOM 967 N N . TYR A 1 123 ? -22.073 -0.945 15.356 1.00 79.62 123 TYR A N 1
ATOM 968 C CA . TYR A 1 123 ? -20.816 -0.481 15.948 1.00 79.62 123 TYR A CA 1
ATOM 969 C C . TYR A 1 123 ? -19.881 -1.626 16.350 1.00 79.62 123 TYR A C 1
ATOM 971 O O . TYR A 1 123 ? -18.668 -1.457 16.284 1.00 79.62 123 TYR A O 1
ATOM 979 N N . PHE A 1 124 ? -20.428 -2.793 16.700 1.00 86.50 124 PHE A N 1
ATOM 980 C CA . PHE A 1 124 ? -19.632 -3.995 16.944 1.00 86.50 124 PHE A CA 1
ATOM 981 C C . PHE A 1 124 ? -18.882 -4.428 15.684 1.00 86.50 124 PHE A C 1
ATOM 983 O O . PHE A 1 124 ? -17.674 -4.634 15.738 1.00 86.50 124 PHE A O 1
ATOM 990 N N . TYR A 1 125 ? -19.560 -4.484 14.533 1.00 83.00 125 TYR A N 1
ATOM 991 C CA . TYR A 1 125 ? -18.905 -4.843 13.272 1.00 83.00 125 TYR A CA 1
ATOM 992 C C . TYR A 1 125 ? -17.834 -3.828 12.862 1.00 83.00 125 TYR A C 1
ATOM 994 O O . TYR A 1 125 ? -16.773 -4.229 12.390 1.00 83.00 125 TYR A O 1
ATOM 1002 N N . LEU A 1 126 ? -18.066 -2.529 13.085 1.00 78.94 126 LEU A N 1
ATOM 1003 C CA . LEU A 1 126 ? -17.048 -1.508 12.820 1.00 78.94 126 LEU A CA 1
ATOM 1004 C C . LEU A 1 126 ? -15.795 -1.695 13.680 1.00 78.94 126 LEU A C 1
ATOM 1006 O O . LEU A 1 126 ? -14.689 -1.554 13.167 1.00 78.94 126 LEU A O 1
ATOM 1010 N N . ASP A 1 127 ? -15.951 -2.040 14.956 1.00 84.81 127 ASP A N 1
ATOM 1011 C CA . ASP A 1 127 ? -14.812 -2.255 15.852 1.00 84.81 127 ASP A CA 1
ATOM 1012 C C . ASP A 1 127 ? -14.074 -3.569 15.551 1.00 84.81 127 ASP A C 1
ATOM 1014 O O . ASP A 1 127 ? -12.847 -3.615 15.647 1.00 84.81 127 ASP A O 1
ATOM 1018 N N . VAL A 1 128 ? -14.779 -4.613 15.100 1.00 87.38 128 VAL A N 1
ATOM 1019 C CA . VAL A 1 128 ? -14.163 -5.854 14.591 1.00 87.38 128 VAL A CA 1
ATOM 1020 C C . VAL A 1 128 ? -13.340 -5.574 13.336 1.00 87.38 128 VAL A C 1
ATOM 1022 O O . VAL A 1 128 ? -12.166 -5.920 13.260 1.00 87.38 128 VAL A O 1
ATOM 1025 N N . ILE A 1 129 ? -13.927 -4.903 12.347 1.00 81.69 129 ILE A N 1
ATOM 1026 C CA . ILE A 1 129 ? -13.242 -4.586 11.091 1.00 81.69 129 ILE A CA 1
ATOM 1027 C C . ILE A 1 129 ? -12.053 -3.644 11.353 1.00 81.69 129 ILE A C 1
ATOM 1029 O O . ILE A 1 129 ? -10.973 -3.815 10.782 1.00 81.69 129 ILE A O 1
ATOM 1033 N N . ALA A 1 130 ? -12.212 -2.673 12.257 1.00 80.62 130 ALA A N 1
ATOM 1034 C CA . ALA A 1 130 ? -11.122 -1.823 12.711 1.00 80.62 130 ALA A CA 1
ATOM 1035 C C . ALA A 1 130 ? -10.017 -2.638 13.401 1.00 80.62 130 ALA A C 1
ATOM 1037 O O . ALA A 1 130 ? -8.869 -2.549 13.004 1.00 80.62 130 ALA A O 1
ATOM 1038 N N . THR A 1 131 ? -10.306 -3.481 14.383 1.00 87.62 131 THR A N 1
ATOM 1039 C CA . THR A 1 131 ? -9.248 -4.272 15.044 1.00 87.62 131 THR A CA 1
ATOM 1040 C C . THR A 1 131 ? -8.524 -5.205 14.069 1.00 87.62 131 THR A C 1
ATOM 1042 O O . THR A 1 131 ? -7.296 -5.202 14.024 1.00 87.62 131 THR A O 1
ATOM 1045 N N . LEU A 1 132 ? -9.255 -5.921 13.212 1.00 86.81 132 LEU A N 1
ATOM 1046 C CA . LEU A 1 132 ? -8.668 -6.833 12.226 1.00 86.81 132 LEU A CA 1
ATOM 1047 C C . LEU A 1 132 ? -7.825 -6.116 11.167 1.00 86.81 132 LEU A C 1
ATOM 1049 O O . LEU A 1 132 ? -6.811 -6.651 10.725 1.00 86.81 132 LEU A O 1
ATOM 1053 N N . SER A 1 133 ? -8.185 -4.887 10.789 1.00 82.62 133 SER A N 1
ATOM 1054 C CA . SER A 1 133 ? -7.408 -4.130 9.805 1.00 82.62 133 SER A CA 1
ATOM 1055 C C . SER A 1 133 ? -6.036 -3.688 10.319 1.00 82.62 133 SER A C 1
ATOM 1057 O O . SER A 1 133 ? -5.240 -3.247 9.508 1.00 82.62 133 SER A O 1
ATOM 1059 N N . LEU A 1 134 ? -5.706 -3.804 11.611 1.00 85.44 134 LEU A N 1
ATOM 1060 C CA . LEU A 1 134 ? -4.333 -3.584 12.108 1.00 85.44 134 LEU A CA 1
ATOM 1061 C C . LEU A 1 134 ? -3.411 -4.794 11.902 1.00 85.44 134 LEU A C 1
ATOM 1063 O O . LEU A 1 134 ? -2.198 -4.627 11.897 1.00 85.44 134 LEU A O 1
ATOM 1067 N N . LEU A 1 135 ? -3.960 -6.000 11.722 1.00 86.19 135 LEU A N 1
ATOM 1068 C CA . LEU A 1 135 ? -3.158 -7.227 11.659 1.00 86.19 135 LEU A CA 1
ATOM 1069 C C . LEU A 1 135 ? -2.114 -7.226 10.527 1.00 86.19 135 LEU A C 1
ATOM 1071 O O . LEU A 1 135 ? -0.978 -7.603 10.808 1.00 86.19 135 LEU A O 1
ATOM 1075 N N . PRO A 1 136 ? -2.420 -6.766 9.295 1.00 81.25 136 PRO A N 1
ATOM 1076 C CA . PRO A 1 136 ? -1.436 -6.764 8.211 1.00 81.25 136 PRO A CA 1
ATOM 1077 C C . PRO A 1 136 ? -0.288 -5.764 8.385 1.00 81.25 136 PRO A C 1
ATOM 1079 O O . PRO A 1 136 ? 0.731 -5.914 7.723 1.00 81.25 136 PRO A O 1
ATOM 1082 N N . ASP A 1 137 ? -0.424 -4.760 9.261 1.00 78.50 137 ASP A N 1
ATOM 1083 C CA . ASP A 1 137 ? 0.678 -3.820 9.545 1.00 78.50 137 ASP A CA 1
ATOM 1084 C C . ASP A 1 137 ? 1.734 -4.414 10.456 1.00 78.50 137 ASP A C 1
ATOM 1086 O O . ASP A 1 137 ? 2.841 -3.895 10.553 1.00 78.50 137 ASP A O 1
ATOM 1090 N N . ILE A 1 138 ? 1.383 -5.462 11.193 1.00 87.12 138 ILE A N 1
ATOM 1091 C CA . ILE A 1 138 ? 2.262 -6.027 12.198 1.00 87.12 138 ILE A CA 1
ATOM 1092 C C . ILE A 1 138 ? 3.075 -7.107 11.501 1.00 87.12 138 ILE A C 1
ATOM 1094 O O . ILE A 1 138 ? 2.647 -8.258 11.415 1.00 87.12 138 ILE A O 1
ATOM 1098 N N . GLY A 1 139 ? 4.253 -6.729 10.997 1.00 81.00 139 GLY A N 1
ATOM 1099 C CA . GLY A 1 139 ? 5.079 -7.598 10.157 1.00 81.00 139 GLY A CA 1
ATOM 1100 C C . GLY A 1 139 ? 5.352 -8.969 10.776 1.00 81.00 139 GLY A C 1
ATOM 1101 O O . GLY A 1 139 ? 5.213 -9.983 10.109 1.00 81.00 139 GLY A O 1
ATOM 1102 N N . PHE A 1 140 ? 5.631 -9.056 12.076 1.00 83.88 140 PHE A N 1
ATOM 1103 C CA . PHE A 1 140 ? 5.878 -10.352 12.725 1.00 83.88 140 PHE A CA 1
ATOM 1104 C C . PHE A 1 140 ? 4.624 -11.228 12.918 1.00 83.88 140 PHE A C 1
ATOM 1106 O O . PHE A 1 140 ? 4.765 -12.418 13.173 1.00 83.88 140 PHE A O 1
ATOM 1113 N N . ILE A 1 141 ? 3.409 -10.678 12.809 1.00 85.56 141 ILE A N 1
ATOM 1114 C CA . ILE A 1 141 ? 2.154 -11.457 12.789 1.00 85.56 141 ILE A CA 1
ATOM 1115 C C . ILE A 1 141 ? 1.809 -11.828 11.348 1.00 85.56 141 ILE A C 1
ATOM 1117 O O . ILE A 1 141 ? 1.435 -12.964 11.061 1.00 85.56 141 ILE A O 1
ATOM 1121 N N . TRP A 1 142 ? 1.935 -10.861 10.443 1.00 80.31 142 TRP A N 1
ATOM 1122 C CA . TRP A 1 142 ? 1.539 -11.002 9.051 1.00 80.31 142 TRP A CA 1
ATOM 1123 C C . TRP A 1 142 ? 2.478 -11.911 8.254 1.00 80.31 142 TRP A C 1
ATOM 1125 O O . TRP A 1 142 ? 2.007 -12.745 7.481 1.00 80.31 142 TRP A O 1
ATOM 1135 N N . THR A 1 143 ? 3.792 -11.804 8.464 1.00 75.94 143 THR A N 1
ATOM 1136 C CA . THR A 1 143 ? 4.787 -12.592 7.727 1.00 75.94 143 THR A CA 1
ATOM 1137 C C . THR A 1 143 ? 4.603 -14.093 7.972 1.00 75.94 143 THR A C 1
ATOM 1139 O O . THR A 1 143 ? 4.375 -14.798 6.999 1.00 75.94 143 THR A O 1
ATOM 1142 N N . PRO A 1 144 ? 4.547 -14.624 9.211 1.00 81.50 144 PRO A N 1
ATOM 1143 C CA . PRO A 1 144 ? 4.293 -16.055 9.412 1.00 81.50 144 PRO A CA 1
ATOM 1144 C C . PRO A 1 144 ? 2.928 -16.514 8.887 1.00 81.50 144 PRO A C 1
ATOM 1146 O O . PRO A 1 144 ? 2.813 -17.620 8.373 1.00 81.50 144 PRO A O 1
ATOM 1149 N N . LEU A 1 145 ? 1.896 -15.667 8.983 1.00 71.44 145 LEU A N 1
ATOM 1150 C CA . LEU A 1 145 ? 0.551 -15.991 8.497 1.00 71.44 145 LEU A CA 1
ATOM 1151 C C . LEU A 1 145 ? 0.500 -16.138 6.969 1.00 71.44 145 LEU A C 1
ATOM 1153 O O . LEU A 1 145 ? -0.293 -16.918 6.450 1.00 71.44 145 LEU A O 1
ATOM 1157 N N . THR A 1 146 ? 1.336 -15.384 6.257 1.00 67.75 146 THR A N 1
ATOM 1158 C CA . THR A 1 146 ? 1.427 -15.420 4.791 1.00 67.75 146 THR A CA 1
ATOM 1159 C C . THR A 1 146 ? 2.507 -16.369 4.276 1.00 67.75 146 THR A C 1
ATOM 1161 O O . THR A 1 146 ? 2.416 -16.815 3.136 1.00 67.75 146 THR A O 1
ATOM 1164 N N . SER A 1 147 ? 3.496 -16.702 5.109 1.00 56.62 147 SER A N 1
ATOM 1165 C CA . SER A 1 147 ? 4.581 -17.641 4.812 1.00 56.62 147 SER A CA 1
ATOM 1166 C C . SER A 1 147 ? 4.283 -19.089 5.211 1.00 56.62 147 SER A C 1
ATOM 1168 O O . SER A 1 147 ? 4.996 -19.977 4.765 1.00 56.62 147 SER A O 1
ATOM 1170 N N . ALA A 1 148 ? 3.271 -19.357 6.045 1.00 47.47 148 ALA A N 1
ATOM 1171 C CA . ALA A 1 148 ? 2.924 -20.721 6.437 1.00 47.47 148 ALA A CA 1
ATOM 1172 C C . ALA A 1 148 ? 2.431 -21.543 5.231 1.00 47.47 148 ALA A C 1
ATOM 1174 O O . ALA A 1 148 ? 1.484 -21.144 4.552 1.00 47.47 148 ALA A O 1
ATOM 1175 N N . ASP A 1 149 ? 3.026 -22.727 5.042 1.00 47.75 149 ASP A N 1
ATOM 1176 C CA . ASP A 1 149 ? 2.873 -23.726 3.959 1.00 47.75 149 ASP A CA 1
ATOM 1177 C C . ASP A 1 149 ? 1.441 -24.225 3.645 1.00 47.75 149 ASP A C 1
ATOM 1179 O O . ASP A 1 149 ? 1.240 -25.180 2.897 1.00 47.75 149 ASP A O 1
ATOM 1183 N N . THR A 1 150 ? 0.402 -23.587 4.182 1.00 45.88 150 THR A N 1
ATOM 1184 C CA . THR A 1 150 ? -1.008 -23.918 3.921 1.00 45.88 150 THR A CA 1
ATOM 1185 C C . THR A 1 150 ? -1.601 -23.199 2.706 1.00 45.88 150 THR A C 1
ATOM 1187 O O . THR A 1 150 ? -2.745 -23.464 2.340 1.00 45.88 150 THR A O 1
ATOM 1190 N N . VAL A 1 151 ? -0.826 -22.355 2.015 1.00 44.88 151 VAL A N 1
ATOM 1191 C CA . VAL A 1 151 ? -1.200 -21.791 0.708 1.00 44.88 151 VAL A CA 1
ATOM 1192 C C . VAL A 1 151 ? -0.148 -22.193 -0.328 1.00 44.88 151 VAL A C 1
ATOM 1194 O O . VAL A 1 151 ? 0.734 -21.418 -0.687 1.00 44.88 151 VAL A O 1
ATOM 1197 N N . SER A 1 152 ? -0.251 -23.432 -0.817 1.00 39.16 152 SER A N 1
ATOM 1198 C CA . SER A 1 152 ? 0.571 -24.072 -1.861 1.00 39.16 152 SER A CA 1
ATOM 1199 C C . SER A 1 152 ? 0.405 -23.439 -3.256 1.00 39.16 152 SER A C 1
ATOM 1201 O O . SER A 1 152 ? 0.167 -24.097 -4.267 1.00 39.16 152 SER A O 1
ATOM 1203 N N . SER A 1 153 ? 0.490 -22.115 -3.343 1.00 43.78 153 SER A N 1
ATOM 1204 C CA . SER A 1 153 ? 0.413 -21.345 -4.586 1.00 43.78 153 SER A CA 1
ATOM 1205 C C . SER A 1 153 ? 1.199 -20.043 -4.427 1.00 43.78 153 SER A C 1
ATOM 1207 O O . SER A 1 153 ? 0.651 -18.944 -4.519 1.00 43.78 153 SER A O 1
ATOM 1209 N N . VAL A 1 154 ? 2.499 -20.160 -4.159 1.00 42.44 154 VAL A N 1
ATOM 1210 C CA . VAL A 1 154 ? 3.403 -19.023 -3.908 1.00 42.44 154 VAL A CA 1
ATOM 1211 C C . VAL A 1 154 ? 3.559 -18.107 -5.137 1.00 42.44 154 VAL A C 1
ATOM 1213 O O . VAL A 1 154 ? 3.813 -16.919 -4.978 1.00 42.44 154 VAL A O 1
ATOM 1216 N N . SER A 1 155 ? 3.221 -18.563 -6.348 1.00 42.25 155 SER A N 1
ATOM 1217 C CA . SER A 1 155 ? 3.111 -17.686 -7.531 1.00 42.25 155 SER A CA 1
ATOM 1218 C C . SER A 1 155 ? 1.854 -16.792 -7.536 1.00 42.25 155 SER A C 1
ATOM 1220 O O . SER A 1 155 ? 1.799 -15.818 -8.278 1.00 42.25 155 SER A O 1
ATOM 1222 N N . LYS A 1 156 ? 0.841 -17.072 -6.696 1.00 43.28 156 LYS A N 1
ATOM 1223 C CA . LYS A 1 156 ? -0.379 -16.245 -6.541 1.00 43.28 156 LYS A CA 1
ATOM 1224 C C . LYS A 1 156 ? -0.356 -15.357 -5.291 1.00 43.28 156 LYS A C 1
ATOM 1226 O O . LYS A 1 156 ? -1.054 -14.341 -5.258 1.00 43.28 156 LYS A O 1
ATOM 1231 N N . ALA A 1 157 ? 0.444 -15.700 -4.280 1.00 40.59 157 ALA A N 1
ATOM 1232 C CA . ALA A 1 157 ? 0.473 -15.008 -2.988 1.00 40.59 157 ALA A CA 1
ATOM 1233 C C . ALA A 1 157 ? 0.950 -13.543 -3.083 1.00 40.59 157 ALA A C 1
ATOM 1235 O O . ALA A 1 157 ? 0.400 -12.681 -2.396 1.00 40.59 157 ALA A O 1
ATOM 1236 N N . GLY A 1 158 ? 1.888 -13.233 -3.989 1.00 42.72 158 GLY A N 1
ATOM 1237 C CA . GLY A 1 158 ? 2.403 -11.869 -4.184 1.00 42.72 158 GLY A CA 1
ATOM 1238 C C . GLY A 1 158 ? 1.353 -10.874 -4.700 1.00 42.72 158 GLY A C 1
ATOM 1239 O O . GLY A 1 158 ? 1.274 -9.745 -4.213 1.00 42.72 158 GLY A O 1
ATOM 1240 N N . SER A 1 159 ? 0.483 -11.305 -5.621 1.00 50.06 159 SER A N 1
ATOM 1241 C CA . SER A 1 159 ? -0.584 -10.450 -6.167 1.00 50.06 159 SER A CA 1
ATOM 1242 C C . SER A 1 159 ? -1.720 -10.216 -5.160 1.00 50.06 159 SER A C 1
ATOM 1244 O O . SER A 1 159 ? -2.246 -9.108 -5.047 1.00 50.06 159 SER A O 1
ATOM 1246 N N . THR A 1 160 ? -2.067 -11.235 -4.370 1.00 48.56 160 THR A N 1
ATOM 1247 C CA . THR A 1 160 ? -3.187 -11.181 -3.422 1.00 48.56 160 THR A CA 1
ATOM 1248 C C . THR A 1 160 ? -2.817 -10.430 -2.142 1.00 48.56 160 THR A C 1
ATOM 1250 O O . THR A 1 160 ? -3.625 -9.647 -1.641 1.00 48.56 160 THR A O 1
ATOM 1253 N N . ALA A 1 161 ? -1.585 -10.587 -1.642 1.00 46.28 161 ALA A N 1
ATOM 1254 C CA . ALA A 1 161 ? -1.120 -9.910 -0.430 1.00 46.28 161 ALA A CA 1
ATOM 1255 C C . ALA A 1 161 ? -1.071 -8.382 -0.604 1.00 46.28 161 ALA A C 1
ATOM 1257 O O . ALA A 1 161 ? -1.592 -7.652 0.240 1.00 46.28 161 ALA A O 1
ATOM 1258 N N . GLY A 1 162 ? -0.552 -7.888 -1.736 1.00 51.81 162 GLY A N 1
ATOM 1259 C CA . GLY A 1 162 ? -0.535 -6.451 -2.035 1.00 51.81 162 GLY A CA 1
ATOM 1260 C C . GLY A 1 162 ? -1.939 -5.839 -2.131 1.00 51.81 162 GLY A C 1
ATOM 1261 O O . GLY A 1 162 ? -2.164 -4.714 -1.678 1.00 51.81 162 GLY A O 1
ATOM 1262 N N . ARG A 1 163 ? -2.917 -6.590 -2.659 1.00 58.62 163 ARG A N 1
ATOM 1263 C CA . ARG A 1 163 ? -4.319 -6.146 -2.757 1.00 58.62 163 ARG A CA 1
ATOM 1264 C C . ARG A 1 163 ? -5.022 -6.124 -1.405 1.00 58.62 163 ARG A C 1
ATOM 1266 O O . ARG A 1 163 ? -5.711 -5.150 -1.108 1.00 58.62 163 ARG A O 1
ATOM 1273 N N . ILE A 1 164 ? -4.819 -7.148 -0.576 1.00 60.97 164 ILE A N 1
ATOM 1274 C CA . ILE A 1 164 ? -5.366 -7.188 0.787 1.00 60.97 164 ILE A CA 1
ATOM 1275 C C . ILE A 1 164 ? -4.852 -5.989 1.586 1.00 60.97 164 ILE A C 1
ATOM 1277 O O . ILE A 1 164 ? -5.651 -5.305 2.218 1.00 60.97 164 ILE A O 1
ATOM 1281 N N . VAL A 1 165 ? -3.561 -5.654 1.482 1.00 60.06 165 VAL A N 1
ATOM 1282 C CA . VAL A 1 165 ? -2.987 -4.470 2.144 1.00 60.06 165 VAL A CA 1
ATOM 1283 C C . VAL A 1 165 ? -3.664 -3.172 1.677 1.00 60.06 165 VAL A C 1
ATOM 1285 O O . VAL A 1 165 ? -4.009 -2.336 2.511 1.00 60.06 165 VAL A O 1
ATOM 1288 N N . ARG A 1 166 ? -3.946 -3.006 0.374 1.00 60.94 166 ARG A N 1
ATOM 1289 C CA . ARG A 1 166 ? -4.677 -1.830 -0.151 1.00 60.94 166 ARG A CA 1
ATOM 1290 C C . ARG A 1 166 ? -6.110 -1.743 0.380 1.00 60.94 166 ARG A C 1
ATOM 1292 O O . ARG A 1 166 ? -6.517 -0.687 0.857 1.00 60.94 166 ARG A O 1
ATOM 1299 N N . VAL A 1 167 ? -6.860 -2.845 0.348 1.00 64.62 167 VAL A N 1
ATOM 1300 C CA . VAL A 1 167 ? -8.240 -2.899 0.867 1.00 64.62 167 VAL A CA 1
ATOM 1301 C C . VAL A 1 167 ? -8.263 -2.588 2.362 1.00 64.62 167 VAL A 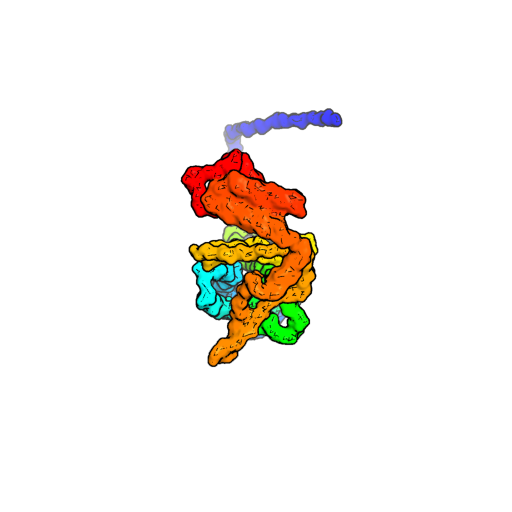C 1
ATOM 1303 O O . VAL A 1 167 ? -9.077 -1.796 2.833 1.00 64.62 167 VAL A O 1
ATOM 1306 N N . VAL A 1 168 ? -7.322 -3.160 3.107 1.00 66.38 168 VAL A N 1
ATOM 1307 C CA . VAL A 1 168 ? -7.172 -2.938 4.542 1.00 66.38 168 VAL A CA 1
ATOM 1308 C C . VAL A 1 168 ? -6.845 -1.471 4.845 1.00 66.38 168 VAL A C 1
ATOM 1310 O O . VAL A 1 168 ? -7.458 -0.905 5.749 1.00 66.38 168 VAL A O 1
ATOM 1313 N N . ARG A 1 169 ? -5.969 -0.818 4.066 1.00 64.56 169 ARG A N 1
ATOM 1314 C CA . ARG A 1 169 ? -5.693 0.628 4.181 1.00 64.56 169 ARG A CA 1
ATOM 1315 C C . ARG A 1 169 ? -6.943 1.482 3.948 1.00 64.56 169 ARG A C 1
ATOM 1317 O O . ARG A 1 169 ? -7.203 2.402 4.719 1.00 64.56 169 ARG A O 1
ATOM 1324 N N . VAL A 1 170 ? -7.773 1.145 2.962 1.00 67.44 170 VAL A N 1
ATOM 1325 C CA . VAL A 1 170 ? -9.032 1.868 2.710 1.00 67.44 170 VAL A CA 1
ATOM 1326 C C . VAL A 1 170 ? -10.039 1.663 3.843 1.00 67.44 170 VAL A C 1
ATOM 1328 O O . VAL A 1 170 ? -10.684 2.606 4.299 1.00 67.44 170 VAL A O 1
ATOM 1331 N N . ILE A 1 171 ? -10.121 0.445 4.375 1.00 68.19 171 ILE A N 1
ATOM 1332 C CA . ILE A 1 171 ? -10.954 0.142 5.538 1.00 68.19 171 ILE A CA 1
ATOM 1333 C C . ILE A 1 171 ? -10.516 0.954 6.773 1.00 68.19 171 ILE A C 1
ATOM 1335 O O . ILE A 1 171 ? -11.355 1.364 7.578 1.00 68.19 171 ILE A O 1
ATOM 1339 N N . ARG A 1 172 ? -9.219 1.252 6.930 1.00 69.44 172 ARG A N 1
ATOM 1340 C CA . ARG A 1 172 ? -8.731 2.102 8.030 1.00 69.44 172 ARG A CA 1
ATOM 1341 C C . ARG A 1 172 ? -9.218 3.546 7.940 1.00 69.44 172 ARG A C 1
ATOM 1343 O O . ARG A 1 172 ? -9.466 4.131 8.993 1.00 69.44 172 ARG A O 1
ATOM 1350 N N . LEU A 1 173 ? -9.462 4.094 6.743 1.00 67.00 173 LEU A N 1
ATOM 1351 C CA . LEU A 1 173 ? -10.035 5.444 6.578 1.00 67.00 173 LEU A CA 1
ATOM 1352 C C . LEU A 1 173 ? -11.433 5.562 7.202 1.00 67.00 173 LEU A C 1
ATOM 1354 O O . LEU A 1 173 ? -11.806 6.621 7.699 1.00 67.00 173 LEU A O 1
ATOM 1358 N N . ILE A 1 174 ? -12.188 4.464 7.288 1.00 65.38 174 ILE A N 1
ATOM 1359 C CA . ILE A 1 174 ? -13.502 4.435 7.952 1.00 65.38 174 ILE A CA 1
ATOM 1360 C C . ILE A 1 174 ? -13.367 4.739 9.448 1.00 65.38 174 ILE A C 1
ATOM 1362 O O . ILE A 1 174 ? -14.290 5.279 10.060 1.00 65.38 174 ILE A O 1
ATOM 1366 N N . ARG A 1 175 ? -12.207 4.465 10.059 1.00 65.12 175 ARG A N 1
ATOM 1367 C CA . ARG A 1 175 ? -11.968 4.796 11.469 1.00 65.12 175 ARG A CA 1
ATOM 1368 C C . ARG A 1 175 ? -11.968 6.308 11.723 1.00 65.12 175 ARG A C 1
ATOM 1370 O O . ARG A 1 175 ? -12.246 6.712 12.850 1.00 65.12 175 ARG A O 1
ATOM 1377 N N . VAL A 1 176 ? -11.796 7.152 10.695 1.00 66.81 176 VAL A N 1
ATOM 1378 C CA . VAL A 1 176 ? -11.986 8.616 10.782 1.00 66.81 176 VAL A CA 1
ATOM 1379 C C . VAL A 1 176 ? -13.414 8.976 11.217 1.00 66.81 176 VAL A C 1
ATOM 1381 O O . VAL A 1 176 ? -13.624 9.988 11.882 1.00 66.81 176 VAL A O 1
ATOM 1384 N N . VAL A 1 177 ? -14.404 8.111 10.972 1.00 63.62 177 VAL A N 1
ATOM 1385 C CA . VAL A 1 177 ? -15.775 8.299 11.478 1.00 63.62 177 VAL A CA 1
ATOM 1386 C C . VAL A 1 177 ? -15.812 8.351 13.015 1.00 63.62 177 VAL A C 1
ATOM 1388 O O . VAL A 1 177 ? -16.610 9.106 13.577 1.00 63.62 177 VAL A O 1
ATOM 1391 N N . LYS A 1 178 ? -14.925 7.623 13.720 1.00 61.25 178 LYS A N 1
ATOM 1392 C CA . LYS A 1 178 ? -14.797 7.738 15.187 1.00 61.25 178 LYS A CA 1
ATOM 1393 C C . LYS A 1 178 ? -14.276 9.119 15.610 1.00 61.25 178 LYS A C 1
ATOM 1395 O O . LYS A 1 178 ? -14.777 9.664 16.590 1.00 61.25 178 LYS A O 1
ATOM 1400 N N . LEU A 1 179 ? -13.349 9.714 14.851 1.00 61.44 179 LEU A N 1
ATOM 1401 C CA . LEU A 1 179 ? -12.839 11.073 15.094 1.00 61.44 179 LEU A CA 1
ATOM 1402 C C . LEU A 1 179 ? -13.913 12.145 14.851 1.00 61.44 179 LEU A C 1
ATOM 1404 O O . LEU A 1 179 ? -14.060 13.071 15.648 1.00 61.44 179 LEU A O 1
ATOM 1408 N N . ILE A 1 180 ? -14.713 12.000 13.791 1.00 60.69 180 ILE A N 1
ATOM 1409 C CA . ILE A 1 180 ? -15.805 12.937 13.476 1.00 60.69 180 ILE A CA 1
ATOM 1410 C C . ILE A 1 180 ? -16.860 12.945 14.595 1.00 60.69 180 ILE A C 1
ATOM 1412 O O . ILE A 1 180 ? -17.347 14.012 14.976 1.00 60.69 180 ILE A O 1
ATOM 1416 N N . LYS A 1 181 ? -17.157 11.781 15.194 1.00 58.53 181 LYS A N 1
ATOM 1417 C CA . LYS A 1 181 ? -18.049 11.693 16.362 1.00 58.53 181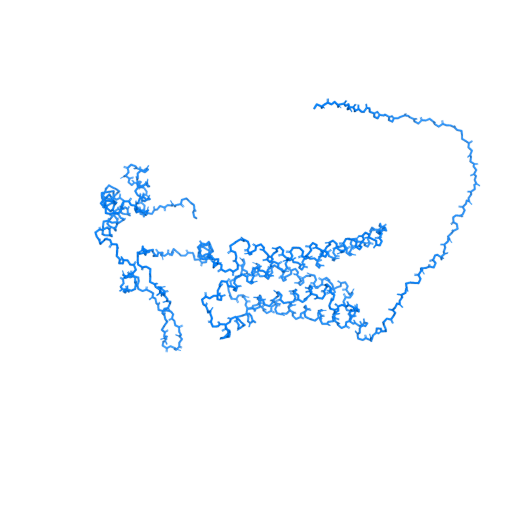 LYS A CA 1
ATOM 1418 C C . LYS A 1 181 ? -17.527 12.455 17.586 1.00 58.53 181 LYS A C 1
ATOM 1420 O O . LYS A 1 181 ? -18.334 13.024 18.316 1.00 58.53 181 LYS A O 1
ATOM 1425 N N . TRP A 1 182 ? -16.212 12.510 17.806 1.00 51.91 182 TRP A N 1
ATOM 1426 C CA . TRP A 1 182 ? -15.627 13.278 18.912 1.00 51.91 182 TRP A CA 1
ATOM 1427 C C . TRP A 1 182 ? -15.817 14.789 18.726 1.00 51.91 182 TRP A C 1
ATOM 1429 O O . TRP A 1 182 ? -16.213 15.484 19.663 1.00 51.91 182 TRP A O 1
ATOM 1439 N N . LYS A 1 183 ? -15.624 15.291 17.497 1.00 51.75 183 LYS A N 1
ATOM 1440 C CA . LYS A 1 183 ? -15.827 16.713 17.178 1.00 51.75 183 LYS A CA 1
ATOM 1441 C C . LYS A 1 183 ? -17.300 17.124 17.285 1.00 51.75 183 LYS A C 1
ATOM 1443 O O . LYS A 1 183 ? -17.588 18.158 17.881 1.00 51.75 183 LYS A O 1
ATOM 1448 N N . HIS A 1 184 ? -18.226 16.305 16.778 1.00 51.12 184 HIS A N 1
ATOM 1449 C CA . HIS A 1 184 ? -19.663 16.579 16.910 1.00 51.12 184 HIS A CA 1
ATOM 1450 C C . HIS A 1 184 ? -20.141 16.529 18.368 1.00 51.12 184 HIS A C 1
ATOM 1452 O O . HIS A 1 184 ? -20.888 17.411 18.774 1.00 51.12 184 HIS A O 1
ATOM 1458 N N . SER A 1 185 ? -19.637 15.595 19.187 1.00 47.28 185 SER A N 1
ATOM 1459 C CA . SER A 1 185 ? -20.000 15.515 20.611 1.00 47.28 185 SER A CA 1
ATOM 1460 C C . SER A 1 185 ? -19.552 16.735 21.430 1.00 47.28 185 SER A C 1
ATOM 1462 O O . SER A 1 185 ? -20.202 17.063 22.422 1.00 47.28 185 SER A O 1
ATOM 1464 N N . ASN A 1 186 ? -18.453 17.399 21.050 1.00 43.38 186 ASN A N 1
ATOM 1465 C CA . ASN A 1 186 ? -18.002 18.629 21.710 1.00 43.38 186 ASN A CA 1
ATOM 1466 C C . ASN A 1 186 ? -18.728 19.878 21.179 1.00 43.38 186 ASN A C 1
ATOM 1468 O O . ASN A 1 186 ? -19.014 20.771 21.968 1.00 43.38 186 ASN A O 1
ATOM 1472 N N . ALA A 1 187 ? -19.069 19.935 19.886 1.00 42.56 187 ALA A N 1
ATOM 1473 C CA . ALA A 1 187 ? -19.778 21.075 19.290 1.00 42.56 187 ALA A CA 1
ATOM 1474 C C . ALA A 1 187 ? -21.280 21.128 19.654 1.00 42.56 187 ALA A C 1
ATOM 1476 O O . ALA A 1 187 ? -21.835 22.213 19.805 1.00 42.56 187 ALA A O 1
ATOM 1477 N N . GLU A 1 188 ? -21.931 19.979 19.874 1.00 44.72 188 GLU A N 1
ATOM 1478 C CA . GLU A 1 188 ? -23.316 19.907 20.386 1.00 44.72 188 GLU A CA 1
ATOM 1479 C C . GLU A 1 188 ? -23.467 20.455 21.815 1.00 44.72 188 GLU A C 1
ATOM 1481 O O . GLU A 1 188 ? -24.574 20.761 22.248 1.00 44.72 188 GLU A O 1
ATOM 1486 N N . SER A 1 189 ? -22.368 20.587 22.566 1.00 42.81 189 SER A N 1
ATOM 1487 C CA . SER A 1 189 ? -22.421 21.052 23.956 1.00 42.81 189 SER A CA 1
ATOM 1488 C C . SER A 1 189 ? -22.575 22.576 24.087 1.00 42.81 189 SER A C 1
ATOM 1490 O O . SER A 1 189 ? -22.871 23.043 25.184 1.00 42.81 189 SER A O 1
ATOM 1492 N N . GLU A 1 190 ? -22.392 23.352 23.009 1.00 41.00 190 GLU A N 1
ATOM 1493 C CA . GLU A 1 190 ? -22.353 24.827 23.062 1.00 41.00 190 GLU A CA 1
ATOM 1494 C C . GLU A 1 190 ? -23.474 25.521 22.258 1.00 41.00 190 GLU A C 1
ATOM 1496 O O . GLU A 1 190 ? -23.822 26.664 22.543 1.00 41.00 190 GLU A O 1
ATOM 1501 N N . LEU A 1 191 ? -24.132 24.824 21.324 1.00 43.69 191 LEU A N 1
ATOM 1502 C CA . LEU A 1 191 ? -25.314 25.319 20.610 1.00 43.69 191 LEU A CA 1
ATOM 1503 C C . LEU A 1 191 ? -26.529 24.455 20.952 1.00 43.69 191 LEU A C 1
ATOM 1505 O O . LEU A 1 191 ? -26.771 23.425 20.328 1.00 43.69 191 LEU A O 1
ATOM 1509 N N . VAL A 1 192 ? -27.337 24.899 21.920 1.00 42.62 192 VAL A N 1
ATOM 1510 C CA . VAL A 1 192 ? -28.678 24.339 22.157 1.00 42.62 192 VAL A CA 1
ATOM 1511 C C . VAL A 1 192 ? -29.603 24.793 21.023 1.00 42.62 192 VAL A C 1
ATOM 1513 O O . VAL A 1 192 ? -30.464 25.651 21.195 1.00 42.62 192 VAL A O 1
ATOM 1516 N N . ILE A 1 193 ? -29.427 24.221 19.836 1.00 50.50 193 ILE A N 1
ATOM 1517 C CA . ILE A 1 193 ? -30.526 24.076 18.890 1.00 50.50 193 ILE A CA 1
ATOM 1518 C C . ILE A 1 193 ? -31.120 22.716 19.221 1.00 50.50 193 ILE A C 1
ATOM 1520 O O . ILE A 1 193 ? -30.436 21.700 19.140 1.00 50.50 193 ILE A O 1
ATOM 1524 N N . VAL A 1 194 ? -32.374 22.700 19.668 1.00 50.47 194 VAL A N 1
ATOM 1525 C CA . VAL A 1 194 ? -33.118 21.466 19.930 1.00 50.47 194 VAL A CA 1
ATOM 1526 C C . VAL A 1 194 ? -33.246 20.716 18.604 1.00 50.47 194 VAL A C 1
ATOM 1528 O O . VAL A 1 194 ? -34.201 20.925 17.857 1.00 50.47 194 VAL A O 1
ATOM 1531 N N . GLU A 1 195 ? -32.276 19.865 18.273 1.00 52.88 195 GLU A N 1
ATOM 1532 C CA . GLU A 1 195 ? -32.441 18.929 17.173 1.00 52.88 195 GLU A CA 1
ATOM 1533 C C . GLU A 1 195 ? -33.644 18.043 17.492 1.00 52.88 195 GLU A C 1
ATOM 1535 O O . GLU A 1 195 ? -33.785 17.478 18.585 1.00 52.88 195 GLU A O 1
ATOM 1540 N N . SER A 1 196 ? -34.558 17.934 16.528 1.00 63.81 196 SER A N 1
ATOM 1541 C CA . SER A 1 196 ? -35.670 17.011 16.667 1.00 63.81 196 SER A CA 1
ATOM 1542 C C . SER A 1 196 ? -35.096 15.597 16.795 1.00 63.81 196 SER A C 1
ATOM 1544 O O . SER A 1 196 ? -34.144 15.219 16.111 1.00 63.81 196 SER A O 1
ATOM 1546 N N . LYS A 1 197 ? -35.701 14.763 17.647 1.00 58.75 197 LYS A N 1
ATOM 1547 C CA . LYS A 1 197 ? -35.323 13.343 17.792 1.00 58.75 197 LYS A CA 1
ATOM 1548 C C . LYS A 1 197 ? -35.293 12.585 16.452 1.00 58.75 197 LYS A C 1
ATOM 1550 O O . LYS A 1 197 ? -34.717 11.500 16.385 1.00 58.75 197 LYS A O 1
ATOM 1555 N N . THR A 1 198 ? -35.944 13.114 15.413 1.00 52.03 198 THR A N 1
ATOM 1556 C CA . THR A 1 198 ? -35.931 12.585 14.048 1.00 52.03 198 THR A CA 1
ATOM 1557 C C . THR A 1 198 ? -34.747 13.097 13.225 1.00 52.03 198 THR A C 1
ATOM 1559 O O . THR A 1 198 ? -34.199 12.303 12.469 1.00 52.03 198 THR A O 1
ATOM 1562 N N . GLY A 1 199 ? -34.292 14.341 13.409 1.00 63.75 199 GLY A N 1
ATOM 1563 C CA . GLY A 1 199 ? -33.115 14.917 12.744 1.00 63.75 199 GLY A CA 1
ATOM 1564 C C . GLY A 1 199 ? -31.819 14.181 13.086 1.00 63.75 199 GLY A C 1
ATOM 1565 O O . GLY A 1 199 ? -31.188 13.617 12.193 1.00 63.75 199 GLY A O 1
ATOM 1566 N N . GLY A 1 200 ? -31.497 14.050 14.378 1.00 64.12 200 GLY A N 1
ATOM 1567 C CA . GLY A 1 200 ? -30.305 13.315 14.823 1.00 64.12 200 GLY A CA 1
ATOM 1568 C C . GLY A 1 200 ? -30.340 11.825 14.453 1.00 64.12 200 GLY A C 1
ATOM 1569 O O . GLY A 1 200 ? -29.336 11.247 14.034 1.00 64.12 200 GLY A O 1
ATOM 1570 N N . ARG A 1 201 ? -31.523 11.188 14.499 1.00 68.50 201 ARG A N 1
ATOM 1571 C CA . ARG A 1 201 ? -31.695 9.799 14.030 1.00 68.50 201 ARG A CA 1
ATOM 1572 C C . ARG A 1 201 ? -31.527 9.658 12.520 1.00 68.50 201 ARG A C 1
ATOM 1574 O O . ARG A 1 201 ? -30.959 8.665 12.073 1.00 68.50 201 ARG A O 1
ATOM 1581 N N . MET A 1 202 ? -32.007 10.623 11.740 1.00 61.78 202 MET A N 1
ATOM 1582 C CA . MET A 1 202 ? -31.810 10.657 10.289 1.00 61.78 202 MET A CA 1
ATOM 1583 C C . MET A 1 202 ? -30.337 10.866 9.944 1.00 61.78 202 MET A C 1
ATOM 1585 O O . MET A 1 202 ? -29.820 10.158 9.080 1.00 61.78 202 MET A O 1
ATOM 1589 N N . ALA A 1 203 ? -29.636 11.754 10.651 1.00 67.31 203 ALA A N 1
ATOM 1590 C CA . ALA A 1 203 ? -28.196 11.940 10.501 1.00 67.31 203 ALA A CA 1
ATOM 1591 C C . ALA A 1 203 ? -27.425 10.649 10.825 1.00 67.31 203 ALA A C 1
ATOM 1593 O O . ALA A 1 203 ? -26.607 10.201 10.021 1.00 67.31 203 ALA A O 1
ATOM 1594 N N . GLU A 1 204 ? -27.746 9.972 11.935 1.00 69.25 204 GLU A N 1
ATOM 1595 C CA . GLU A 1 204 ? -27.113 8.699 12.303 1.00 69.25 204 GLU A CA 1
ATOM 1596 C C . GLU A 1 204 ? -27.370 7.598 11.259 1.00 69.25 204 GLU A C 1
ATOM 1598 O O . GLU A 1 204 ? -26.449 6.872 10.871 1.00 69.25 204 GLU A O 1
ATOM 1603 N N . MET A 1 205 ? -28.607 7.485 10.759 1.00 70.25 205 MET A N 1
ATOM 1604 C CA . MET A 1 205 ? -28.943 6.539 9.689 1.00 70.25 205 MET A CA 1
ATOM 1605 C C . MET A 1 205 ? -28.230 6.873 8.377 1.00 70.25 205 MET A C 1
ATOM 1607 O O . MET A 1 205 ? -27.827 5.961 7.654 1.00 70.25 205 MET A O 1
ATOM 1611 N N . THR A 1 206 ? -28.047 8.156 8.078 1.00 74.69 206 THR A N 1
ATOM 1612 C CA . THR A 1 206 ? -27.371 8.614 6.861 1.00 74.69 206 THR A CA 1
ATOM 1613 C C . THR A 1 206 ? -25.886 8.286 6.926 1.00 74.69 206 THR A C 1
ATOM 1615 O O . THR A 1 206 ? -25.381 7.629 6.021 1.00 74.69 206 THR A O 1
ATOM 1618 N N . ILE A 1 207 ? -25.207 8.615 8.032 1.00 72.94 207 ILE A N 1
ATOM 1619 C CA . ILE A 1 207 ? -23.793 8.265 8.254 1.00 72.94 207 ILE A CA 1
ATOM 1620 C C . ILE A 1 207 ? -23.593 6.750 8.149 1.00 72.94 207 ILE A C 1
ATOM 1622 O O . ILE A 1 207 ? -22.650 6.292 7.507 1.00 72.94 207 ILE A O 1
ATOM 1626 N N . ARG A 1 208 ? -24.508 5.958 8.723 1.00 65.12 208 ARG A N 1
ATOM 1627 C CA . ARG A 1 208 ? -24.474 4.492 8.637 1.00 65.12 208 ARG A CA 1
ATOM 1628 C C . ARG A 1 208 ? -24.571 3.993 7.194 1.00 65.12 208 ARG A C 1
ATOM 1630 O O . ARG A 1 208 ? -23.780 3.145 6.794 1.00 65.12 208 ARG A O 1
ATOM 1637 N N . ARG A 1 209 ? -25.527 4.508 6.414 1.00 76.06 209 ARG A N 1
ATOM 1638 C CA . ARG A 1 209 ? -25.723 4.120 5.007 1.00 76.06 209 ARG A CA 1
ATOM 1639 C C . ARG A 1 209 ? -24.544 4.543 4.137 1.00 76.06 209 ARG A C 1
ATOM 1641 O O . ARG A 1 209 ? -24.063 3.734 3.356 1.00 76.06 209 ARG A O 1
ATOM 1648 N N . VAL A 1 210 ? -24.049 5.766 4.315 1.00 75.00 210 VAL A N 1
ATOM 1649 C CA . VAL A 1 210 ? -22.893 6.286 3.574 1.00 75.00 210 VAL A CA 1
ATOM 1650 C C . VAL A 1 210 ? -21.647 5.460 3.877 1.00 75.00 210 VAL A C 1
ATOM 1652 O O . VAL A 1 210 ? -20.992 5.011 2.946 1.00 75.00 210 VAL A O 1
ATOM 1655 N N . ALA A 1 211 ? -21.355 5.169 5.148 1.00 69.75 211 ALA A N 1
ATOM 1656 C CA . ALA A 1 211 ? -20.199 4.351 5.515 1.00 69.75 211 ALA A CA 1
ATOM 1657 C C . ALA A 1 211 ? -20.259 2.938 4.907 1.00 69.75 211 ALA A C 1
ATOM 1659 O O . ALA A 1 211 ? -19.239 2.427 4.452 1.00 69.75 211 ALA A O 1
ATOM 1660 N N . LEU A 1 212 ? -21.446 2.321 4.858 1.00 68.44 212 LEU A N 1
ATOM 1661 C CA . LEU A 1 212 ? -21.642 1.010 4.229 1.00 68.44 212 LEU A CA 1
ATOM 1662 C C . LEU A 1 212 ? -21.488 1.055 2.706 1.00 68.44 212 LEU A C 1
ATOM 1664 O O . LEU A 1 212 ? -20.869 0.160 2.139 1.00 68.44 212 LEU A O 1
ATOM 1668 N N . ILE A 1 213 ? -22.017 2.091 2.051 1.00 74.62 213 ILE A N 1
ATOM 1669 C CA . ILE A 1 213 ? -21.858 2.283 0.604 1.00 74.62 213 ILE A CA 1
ATOM 1670 C C . ILE A 1 213 ? -20.389 2.516 0.264 1.00 74.62 213 ILE A C 1
ATOM 1672 O O . ILE A 1 213 ? -19.899 1.916 -0.681 1.00 74.62 213 ILE A O 1
ATOM 1676 N N . VAL A 1 214 ? -19.673 3.329 1.045 1.00 68.19 214 VAL A N 1
ATOM 1677 C CA . VAL A 1 214 ? -18.233 3.548 0.859 1.00 68.19 214 VAL A CA 1
ATOM 1678 C C . VAL A 1 214 ? -17.468 2.239 1.053 1.00 68.19 214 VAL A C 1
ATOM 1680 O O . VAL A 1 214 ? -16.679 1.886 0.190 1.00 68.19 214 VAL A O 1
ATOM 1683 N N . LEU A 1 215 ? -17.753 1.459 2.103 1.00 66.38 215 LEU A N 1
ATOM 1684 C CA . LEU A 1 215 ? -17.176 0.117 2.297 1.00 66.38 215 LEU A CA 1
ATOM 1685 C C . LEU A 1 215 ? -17.382 -0.793 1.087 1.00 66.38 215 LEU A C 1
ATOM 1687 O O . LEU A 1 215 ? -16.441 -1.428 0.613 1.00 66.38 215 LEU A O 1
ATOM 1691 N N . PHE A 1 216 ? -18.619 -0.849 0.603 1.00 75.00 216 PHE A N 1
ATOM 1692 C CA . PHE A 1 216 ? -18.994 -1.659 -0.543 1.00 75.00 216 PHE A CA 1
ATOM 1693 C C . PHE A 1 216 ? -18.286 -1.183 -1.814 1.00 75.00 216 PHE A C 1
ATOM 1695 O O . PHE A 1 216 ? -17.675 -1.986 -2.508 1.00 75.00 216 PHE A O 1
ATOM 1702 N N . LEU A 1 217 ? -18.291 0.123 -2.078 1.00 69.25 217 LEU A N 1
ATOM 1703 C CA . LEU A 1 217 ? -17.624 0.742 -3.219 1.00 69.25 217 LEU A CA 1
ATOM 1704 C C . LEU A 1 217 ? -16.113 0.477 -3.187 1.00 69.25 217 LEU A C 1
ATOM 1706 O O . LEU A 1 217 ? -15.536 0.105 -4.198 1.00 69.25 217 LEU A O 1
ATOM 1710 N N . CYS A 1 218 ? -15.471 0.605 -2.030 1.00 65.44 218 CYS A N 1
ATOM 1711 C CA . CYS A 1 218 ? -14.044 0.340 -1.871 1.00 65.44 218 CYS A CA 1
ATOM 1712 C C . CYS A 1 218 ? -13.676 -1.129 -2.089 1.00 65.44 218 CYS A C 1
ATOM 1714 O O . CYS A 1 218 ? -12.559 -1.418 -2.510 1.00 65.44 218 CYS A O 1
ATOM 1716 N N . PHE A 1 219 ? -14.598 -2.053 -1.817 1.00 68.81 219 PHE A N 1
ATOM 1717 C CA . PHE A 1 219 ? -14.426 -3.453 -2.179 1.00 68.81 219 PHE A CA 1
ATOM 1718 C C . PHE A 1 219 ? -14.608 -3.639 -3.689 1.00 68.81 219 PHE A C 1
ATOM 1720 O O . PHE A 1 219 ? -13.762 -4.242 -4.335 1.00 68.81 219 PHE A O 1
ATOM 1727 N N . VAL A 1 220 ? -15.670 -3.066 -4.251 1.00 68.06 220 VAL A N 1
ATOM 1728 C CA . VAL A 1 220 ? -16.147 -3.301 -5.618 1.00 68.06 220 VAL A CA 1
ATOM 1729 C C . VAL A 1 220 ? -15.335 -2.576 -6.698 1.00 68.06 220 VAL A C 1
ATOM 1731 O O . VAL A 1 220 ? -15.145 -3.128 -7.776 1.00 68.06 220 VAL A O 1
ATOM 1734 N N . LEU A 1 221 ? -14.812 -1.376 -6.438 1.00 65.44 221 LEU A N 1
ATOM 1735 C CA . LEU A 1 221 ? -14.018 -0.614 -7.412 1.00 65.44 221 LEU A CA 1
ATOM 1736 C C . LEU A 1 221 ? -12.756 -1.364 -7.875 1.00 65.44 221 LEU A C 1
ATOM 1738 O O . LEU A 1 221 ? -12.575 -1.485 -9.084 1.00 65.44 221 LEU A O 1
ATOM 1742 N N . PRO A 1 222 ? -11.945 -1.969 -6.984 1.00 63.97 222 PRO A N 1
ATOM 1743 C CA . PRO A 1 222 ? -10.859 -2.863 -7.392 1.00 63.97 222 PRO A CA 1
ATOM 1744 C C . PRO A 1 222 ? -11.292 -4.043 -8.276 1.00 63.97 222 PRO A C 1
ATOM 1746 O O . PRO A 1 222 ? -10.479 -4.577 -9.023 1.00 63.97 222 PRO A O 1
ATOM 1749 N N . ALA A 1 223 ? -12.553 -4.479 -8.189 1.00 62.38 223 ALA A N 1
ATOM 1750 C CA . ALA A 1 223 ? -13.081 -5.547 -9.034 1.00 62.38 223 ALA A CA 1
ATOM 1751 C C . ALA A 1 223 ? -13.359 -5.073 -10.471 1.00 62.38 223 ALA A C 1
ATOM 1753 O O . ALA A 1 223 ? -13.281 -5.873 -11.398 1.00 62.38 223 ALA A O 1
ATOM 1754 N N . PHE A 1 224 ? -13.687 -3.790 -10.646 1.00 56.69 224 PHE A N 1
ATOM 1755 C CA . PHE A 1 224 ? -13.964 -3.181 -11.948 1.00 56.69 224 PHE A CA 1
ATOM 1756 C C . PHE A 1 224 ? -12.709 -2.632 -12.636 1.00 56.69 224 PHE A C 1
ATOM 1758 O O . PHE A 1 224 ? -12.652 -2.629 -13.860 1.00 56.69 224 PHE A O 1
ATOM 1765 N N . ASP A 1 225 ? -11.694 -2.228 -11.871 1.00 49.34 225 ASP A N 1
ATOM 1766 C CA . ASP A 1 225 ? -10.438 -1.638 -12.368 1.00 49.34 225 ASP A CA 1
ATOM 1767 C C . ASP A 1 225 ? -9.394 -2.700 -12.794 1.00 49.34 225 ASP A C 1
ATOM 1769 O O . ASP A 1 225 ? -8.205 -2.582 -12.514 1.00 49.34 225 ASP A O 1
ATOM 1773 N N . GLY A 1 226 ? -9.849 -3.803 -13.401 1.00 52.94 226 GLY A N 1
ATOM 1774 C CA . GLY A 1 226 ? -9.003 -4.938 -13.817 1.00 52.94 226 GLY A CA 1
ATOM 1775 C C . GLY A 1 226 ? -9.186 -6.224 -13.000 1.00 52.94 226 GLY A C 1
ATOM 1776 O O . GLY A 1 226 ? -8.654 -7.267 -13.352 1.00 52.94 226 GLY A O 1
ATOM 1777 N N . GLY A 1 227 ? -10.007 -6.219 -11.949 1.00 52.25 227 GLY A N 1
ATOM 1778 C CA . GLY A 1 227 ? -10.433 -7.446 -11.268 1.00 52.25 227 GLY A CA 1
ATOM 1779 C C . GLY A 1 227 ? -9.433 -8.030 -10.262 1.00 52.25 227 GLY A C 1
ATOM 1780 O O . GLY A 1 227 ? -8.222 -7.826 -10.307 1.00 52.25 227 GLY A O 1
ATOM 1781 N N . TYR A 1 228 ? -9.945 -8.840 -9.330 1.00 55.47 228 TYR A N 1
ATOM 1782 C CA . TYR A 1 228 ? -9.149 -9.490 -8.275 1.00 55.47 228 TYR A CA 1
ATOM 1783 C C . TYR A 1 228 ? -8.219 -10.609 -8.766 1.00 55.47 228 TYR A C 1
ATOM 1785 O O . TYR A 1 228 ? -7.695 -11.352 -7.940 1.00 55.47 228 TYR A O 1
ATOM 1793 N N . ASN A 1 229 ? -8.025 -10.770 -10.072 1.00 50.91 229 ASN A N 1
ATOM 1794 C CA . ASN A 1 229 ? -7.249 -11.867 -10.649 1.00 50.91 229 ASN A CA 1
ATOM 1795 C C . ASN A 1 229 ? -6.122 -11.387 -11.576 1.00 50.91 229 ASN A C 1
ATOM 1797 O O . ASN A 1 229 ? -5.147 -12.115 -11.715 1.00 50.91 229 ASN A O 1
ATOM 1801 N N . GLU A 1 230 ? -6.181 -10.166 -12.114 1.00 45.75 230 GLU A N 1
ATOM 1802 C CA . GLU A 1 230 ? -5.109 -9.585 -12.936 1.00 45.75 230 GLU A CA 1
ATOM 1803 C C . GLU A 1 230 ? -3.953 -9.152 -12.040 1.00 45.75 230 GLU A C 1
ATOM 1805 O O . GLU A 1 230 ? -4.097 -8.206 -11.257 1.00 45.75 230 GLU A O 1
ATOM 1810 N N . SER A 1 231 ? -2.832 -9.880 -12.069 1.00 46.41 231 SER A N 1
ATOM 1811 C CA . SER A 1 231 ? -1.585 -9.491 -11.403 1.00 46.41 231 SER A CA 1
ATOM 1812 C C . SER A 1 231 ? -1.325 -8.018 -11.683 1.00 46.41 231 SER A C 1
ATOM 1814 O O . SER A 1 231 ? -0.968 -7.648 -12.792 1.00 46.41 231 SER A O 1
ATOM 1816 N N . PHE A 1 232 ? -1.555 -7.161 -10.686 1.00 44.53 232 PHE A N 1
ATOM 1817 C CA . PHE A 1 232 ? -1.230 -5.751 -10.811 1.00 44.53 232 PHE A CA 1
ATOM 1818 C C . PHE A 1 232 ? 0.270 -5.735 -11.084 1.00 44.53 232 PHE A C 1
ATOM 1820 O O . PHE A 1 232 ? 1.026 -6.193 -10.221 1.00 44.53 232 PHE A O 1
ATOM 1827 N N . ASN A 1 233 ? 0.689 -5.309 -12.277 1.00 42.38 233 ASN A N 1
ATOM 1828 C CA . ASN A 1 233 ? 2.095 -5.215 -12.653 1.00 42.38 233 ASN A CA 1
ATOM 1829 C C . ASN A 1 233 ? 2.744 -4.112 -11.804 1.00 42.38 233 ASN A C 1
ATOM 1831 O O . ASN A 1 233 ? 2.990 -2.998 -12.247 1.00 42.38 233 ASN A O 1
ATOM 1835 N N . LEU A 1 234 ? 2.996 -4.417 -10.525 1.00 42.66 234 LEU A N 1
ATOM 1836 C CA . LEU A 1 234 ? 3.734 -3.564 -9.595 1.00 42.66 234 LEU A CA 1
ATOM 1837 C C . LEU A 1 234 ? 5.162 -3.313 -10.094 1.00 42.66 234 LEU A C 1
ATOM 1839 O O . LEU A 1 234 ? 5.764 -2.324 -9.689 1.00 42.66 234 LEU A O 1
ATOM 1843 N N . PHE A 1 235 ? 5.678 -4.195 -10.954 1.00 43.72 235 PHE A N 1
ATOM 1844 C CA . PHE A 1 235 ? 6.991 -4.073 -11.574 1.00 43.72 235 PHE A CA 1
ATOM 1845 C C . PHE A 1 235 ? 7.103 -2.870 -12.510 1.00 43.72 235 PHE A C 1
ATOM 1847 O O . PHE A 1 235 ? 8.143 -2.225 -12.515 1.00 43.72 235 PHE A O 1
ATOM 1854 N N . GLU A 1 236 ? 6.049 -2.539 -13.253 1.00 43.97 236 GLU A N 1
ATOM 1855 C CA . GLU A 1 236 ? 6.157 -1.568 -14.345 1.00 43.97 236 GLU A CA 1
ATOM 1856 C C . GLU A 1 236 ? 6.214 -0.118 -13.849 1.00 43.97 236 GLU A C 1
ATOM 1858 O O . GLU A 1 236 ? 6.976 0.679 -14.376 1.00 43.97 236 GLU A O 1
ATOM 1863 N N . SER A 1 237 ? 5.463 0.220 -12.794 1.00 40.62 237 SER A N 1
ATOM 1864 C CA . SER A 1 237 ? 5.428 1.591 -12.254 1.00 40.62 237 SER A CA 1
ATOM 1865 C C . SER A 1 237 ? 6.236 1.748 -10.970 1.00 40.62 237 SER A C 1
ATOM 1867 O O . SER A 1 237 ? 7.086 2.620 -10.870 1.00 40.62 237 SER A O 1
ATOM 1869 N N . ARG A 1 238 ? 6.030 0.876 -9.974 1.00 43.56 238 ARG A N 1
ATOM 1870 C CA . ARG A 1 238 ? 6.738 1.008 -8.691 1.00 43.56 238 ARG A CA 1
ATOM 1871 C C . ARG A 1 238 ? 8.134 0.408 -8.696 1.00 43.56 238 ARG A C 1
ATOM 1873 O O . ARG A 1 238 ? 8.909 0.776 -7.828 1.00 43.56 238 ARG A O 1
ATOM 1880 N N . GLY A 1 239 ? 8.454 -0.520 -9.599 1.00 54.31 239 GLY A N 1
ATOM 1881 C CA . GLY A 1 239 ? 9.790 -1.118 -9.670 1.00 54.31 239 GLY A CA 1
ATOM 1882 C C . GLY A 1 239 ? 10.861 -0.065 -9.944 1.00 54.31 239 GLY A C 1
ATOM 1883 O O . GLY A 1 239 ? 11.813 0.050 -9.177 1.00 54.31 239 GLY A O 1
ATOM 1884 N N . PHE A 1 240 ? 10.652 0.751 -10.977 1.00 51.50 240 PHE A N 1
ATOM 1885 C CA . PHE A 1 240 ? 11.573 1.825 -11.349 1.00 51.50 240 PHE A CA 1
ATOM 1886 C C . PHE A 1 240 ? 11.583 2.972 -10.331 1.00 51.50 240 PHE A C 1
ATOM 1888 O O . PHE A 1 240 ? 12.665 3.365 -9.901 1.00 51.50 240 PHE A O 1
ATOM 1895 N N . ASP A 1 241 ? 10.417 3.415 -9.842 1.00 50.22 241 ASP A N 1
ATOM 1896 C CA . ASP A 1 241 ? 10.331 4.453 -8.798 1.00 50.22 241 ASP A CA 1
ATOM 1897 C C . ASP A 1 241 ? 11.065 4.049 -7.508 1.00 50.22 241 ASP A C 1
ATOM 1899 O O . ASP A 1 241 ? 11.732 4.864 -6.871 1.00 50.22 241 ASP A O 1
ATOM 1903 N N . LEU A 1 242 ? 10.959 2.775 -7.110 1.00 50.59 242 LEU A N 1
ATOM 1904 C CA . LEU A 1 242 ? 11.615 2.259 -5.910 1.00 50.59 242 LEU A CA 1
ATOM 1905 C C . LEU A 1 242 ? 13.133 2.127 -6.106 1.00 50.59 242 LEU A C 1
ATOM 1907 O O . LEU A 1 242 ? 13.879 2.351 -5.158 1.00 50.59 242 LEU A O 1
ATOM 1911 N N . ILE A 1 243 ? 13.594 1.780 -7.313 1.00 53.94 243 ILE A N 1
ATOM 1912 C CA . ILE A 1 243 ? 15.026 1.736 -7.649 1.00 53.94 243 ILE A CA 1
ATOM 1913 C C . ILE A 1 243 ? 15.606 3.153 -7.646 1.00 53.94 243 ILE A C 1
ATOM 1915 O O . ILE A 1 243 ? 16.640 3.372 -7.022 1.00 53.94 243 ILE A O 1
ATOM 1919 N N . HIS A 1 244 ? 14.912 4.120 -8.253 1.00 54.94 244 HIS A N 1
ATOM 1920 C CA . HIS A 1 244 ? 15.354 5.513 -8.299 1.00 54.94 244 HIS A CA 1
ATOM 1921 C C . HIS A 1 244 ? 15.437 6.152 -6.903 1.00 54.94 244 HIS A C 1
ATOM 1923 O O . HIS A 1 244 ? 16.337 6.938 -6.634 1.00 54.94 244 HIS A O 1
ATOM 1929 N N . GLN A 1 245 ? 14.542 5.774 -5.982 1.00 55.00 245 GLN A N 1
ATOM 1930 C CA . GLN A 1 245 ? 14.555 6.269 -4.598 1.00 55.00 245 GLN A CA 1
ATOM 1931 C C . GLN A 1 245 ? 15.539 5.546 -3.664 1.00 55.00 245 GLN A C 1
ATOM 1933 O O . GLN A 1 245 ? 15.832 6.066 -2.589 1.00 55.00 245 GLN A O 1
ATOM 1938 N N . MET A 1 246 ? 16.000 4.336 -4.002 1.00 46.88 246 MET A N 1
ATOM 1939 C CA . MET A 1 246 ? 16.827 3.511 -3.102 1.00 46.88 246 MET A CA 1
ATOM 1940 C C . MET A 1 246 ? 18.281 3.358 -3.544 1.00 46.88 246 MET A C 1
ATOM 1942 O O . MET A 1 246 ? 19.077 2.805 -2.782 1.00 46.88 246 MET A O 1
ATOM 1946 N N . VAL A 1 247 ? 18.628 3.787 -4.756 1.00 50.00 247 VAL A N 1
ATOM 1947 C CA . VAL A 1 247 ? 19.937 3.522 -5.345 1.00 50.00 247 VAL A CA 1
ATOM 1948 C C . VAL A 1 247 ? 20.513 4.817 -5.919 1.00 50.00 247 VAL A C 1
ATOM 1950 O O . VAL A 1 247 ? 20.179 5.217 -7.027 1.00 50.00 247 VAL A O 1
ATOM 1953 N N . ASP A 1 248 ? 21.432 5.439 -5.174 1.00 52.72 248 ASP A N 1
ATOM 1954 C CA . ASP A 1 248 ? 22.216 6.602 -5.635 1.00 52.72 248 ASP A CA 1
ATOM 1955 C C . ASP A 1 248 ? 23.312 6.213 -6.652 1.00 52.72 248 ASP A C 1
ATOM 1957 O O . ASP A 1 248 ? 24.032 7.064 -7.172 1.00 52.72 248 ASP A O 1
ATOM 1961 N N . THR A 1 249 ? 23.489 4.913 -6.915 1.00 52.97 249 THR A N 1
ATOM 1962 C CA . THR A 1 249 ? 24.483 4.380 -7.854 1.00 52.97 249 THR A CA 1
ATOM 1963 C C . THR A 1 249 ? 23.846 4.014 -9.197 1.00 52.97 249 THR A C 1
ATOM 1965 O O . THR A 1 249 ? 22.821 3.332 -9.203 1.00 52.97 249 THR A O 1
ATOM 1968 N N . PRO A 1 250 ? 24.456 4.371 -10.341 1.00 57.16 250 PRO A N 1
ATOM 1969 C CA . PRO A 1 250 ? 23.940 3.982 -11.650 1.00 57.16 250 PRO A CA 1
ATOM 1970 C C . PRO A 1 250 ? 23.792 2.457 -11.738 1.00 57.16 250 PRO A C 1
ATOM 1972 O O . PRO A 1 250 ? 24.737 1.710 -11.481 1.00 57.16 250 PRO A O 1
ATOM 1975 N N . LEU A 1 251 ? 22.581 2.001 -12.064 1.00 61.56 251 LEU A N 1
ATOM 1976 C CA . LEU A 1 251 ? 22.252 0.588 -12.220 1.00 61.56 251 LEU A CA 1
ATOM 1977 C C . LEU A 1 251 ? 22.374 0.200 -13.693 1.00 61.56 251 LEU A C 1
ATOM 1979 O O . LEU A 1 251 ? 21.717 0.784 -14.552 1.00 61.56 251 LEU A O 1
ATOM 1983 N N . THR A 1 252 ? 23.165 -0.829 -13.983 1.00 62.78 252 THR A N 1
ATOM 1984 C CA . THR A 1 252 ? 23.193 -1.432 -15.317 1.00 62.78 252 THR A CA 1
ATOM 1985 C C . THR A 1 252 ? 21.953 -2.300 -15.506 1.00 62.78 252 THR A C 1
ATOM 1987 O O . THR A 1 252 ? 21.745 -3.269 -14.773 1.00 62.78 252 THR A O 1
ATOM 1990 N N . VAL A 1 253 ? 21.127 -1.959 -16.494 1.00 63.66 253 VAL A N 1
ATOM 1991 C CA . VAL A 1 253 ? 19.947 -2.742 -16.876 1.00 63.66 253 VAL A CA 1
ATOM 1992 C C . VAL A 1 253 ? 20.271 -3.531 -18.138 1.00 63.66 253 VAL A C 1
ATOM 1994 O O . VAL A 1 253 ? 20.606 -2.953 -19.168 1.00 63.66 253 VAL A O 1
ATOM 1997 N N . TYR A 1 254 ? 20.143 -4.854 -18.063 1.00 64.88 254 TYR A N 1
ATOM 1998 C CA . TYR A 1 254 ? 20.229 -5.728 -19.229 1.00 64.88 254 TYR A CA 1
ATOM 1999 C C . TYR A 1 254 ? 18.832 -5.925 -19.814 1.00 64.88 254 TYR A C 1
ATOM 2001 O O . TYR A 1 254 ? 17.893 -6.261 -19.091 1.00 64.88 254 TYR A O 1
ATOM 2009 N N . THR A 1 255 ? 18.695 -5.729 -21.123 1.00 69.69 255 THR A N 1
ATOM 2010 C CA . THR A 1 255 ? 17.459 -6.010 -21.859 1.00 69.69 255 THR A CA 1
ATOM 2011 C C . THR A 1 255 ? 17.734 -7.081 -22.906 1.00 69.69 255 THR A C 1
ATOM 2013 O O . THR A 1 255 ? 18.804 -7.110 -23.511 1.00 69.69 255 THR A O 1
ATOM 2016 N N . PHE A 1 256 ? 16.783 -7.996 -23.082 1.00 70.56 256 PHE A N 1
ATOM 2017 C CA . PHE A 1 256 ? 16.877 -9.077 -24.055 1.00 70.56 256 PHE A CA 1
ATOM 2018 C C . PHE A 1 256 ? 15.606 -9.114 -24.887 1.00 70.56 256 PHE A C 1
ATOM 2020 O O . PHE A 1 256 ? 14.503 -9.125 -24.336 1.00 70.56 256 PHE A O 1
ATOM 2027 N N . ASP A 1 257 ? 15.771 -9.203 -26.201 1.00 71.62 257 ASP A N 1
ATOM 2028 C CA . ASP A 1 257 ? 14.673 -9.535 -27.096 1.00 71.62 257 ASP A CA 1
ATOM 2029 C C . ASP A 1 257 ? 14.303 -11.009 -26.909 1.00 71.62 257 ASP A C 1
ATOM 2031 O O . ASP A 1 257 ? 15.073 -11.914 -27.239 1.00 71.62 257 ASP A O 1
ATOM 2035 N N . VAL A 1 258 ? 13.110 -11.250 -26.365 1.00 77.50 258 VAL A N 1
ATOM 2036 C CA . VAL A 1 258 ? 12.566 -12.598 -26.177 1.00 77.50 258 VAL A CA 1
ATOM 2037 C C . VAL A 1 258 ? 11.778 -12.978 -27.423 1.00 77.50 258 VAL A C 1
ATOM 2039 O O . VAL A 1 258 ? 10.678 -12.479 -27.654 1.00 77.50 258 VAL A O 1
ATOM 2042 N N . THR A 1 259 ? 12.342 -13.875 -28.225 1.00 80.12 259 THR A N 1
ATOM 2043 C CA . THR A 1 259 ? 11.676 -14.441 -29.411 1.00 80.12 259 THR A CA 1
ATOM 2044 C C . THR A 1 259 ? 11.085 -15.816 -29.124 1.00 80.12 259 THR A C 1
ATOM 2046 O O . THR A 1 259 ? 10.027 -16.149 -29.658 1.00 80.12 259 THR A O 1
ATOM 2049 N N . ASN A 1 260 ? 11.704 -16.570 -28.214 1.00 81.56 260 ASN A N 1
ATOM 2050 C CA . ASN A 1 260 ? 11.232 -17.874 -27.770 1.00 81.56 260 ASN A CA 1
ATOM 2051 C C . ASN A 1 260 ? 10.890 -17.842 -26.265 1.00 81.56 260 ASN A C 1
ATOM 2053 O O . ASN A 1 260 ? 11.784 -17.968 -25.423 1.00 81.56 260 ASN A O 1
ATOM 2057 N N . PRO A 1 261 ? 9.617 -17.628 -25.879 1.00 80.19 261 PRO A N 1
ATOM 2058 C CA . PRO A 1 261 ? 9.236 -17.545 -24.474 1.00 80.19 261 PRO A CA 1
ATOM 2059 C C . PRO A 1 261 ? 9.348 -18.915 -23.795 1.00 80.19 261 PRO A C 1
ATOM 2061 O O . PRO A 1 261 ? 8.628 -19.858 -24.127 1.00 80.19 261 PRO A O 1
ATOM 2064 N N . LYS A 1 262 ? 10.220 -19.013 -22.788 1.00 78.00 262 LYS A N 1
ATOM 2065 C CA . LYS A 1 262 ? 10.463 -20.251 -22.041 1.00 78.00 262 LYS A CA 1
ATOM 2066 C C . LYS A 1 262 ? 9.689 -20.270 -20.712 1.00 78.00 262 LYS A C 1
ATOM 2068 O O . LYS A 1 262 ? 9.839 -19.352 -19.901 1.00 78.00 262 LYS A O 1
ATOM 2073 N N . PRO A 1 263 ? 8.880 -21.309 -20.430 1.00 79.00 263 PRO A N 1
ATOM 2074 C CA . PRO A 1 263 ? 8.247 -21.469 -19.123 1.00 79.00 263 PRO A CA 1
ATOM 2075 C C . PRO A 1 263 ? 9.296 -21.594 -18.012 1.00 79.00 263 PRO A C 1
ATOM 2077 O O . PRO A 1 263 ? 10.197 -22.423 -18.102 1.00 79.00 263 PRO A O 1
ATOM 2080 N N . GLY A 1 264 ? 9.168 -20.787 -16.956 1.00 79.38 264 GLY A N 1
ATOM 2081 C CA . GLY A 1 264 ? 10.131 -20.775 -15.847 1.00 79.38 264 GLY A CA 1
ATOM 2082 C C . GLY A 1 264 ? 11.431 -20.014 -16.132 1.00 79.38 264 GLY A C 1
ATOM 2083 O O . GLY A 1 264 ? 12.373 -20.152 -15.353 1.00 79.38 264 GLY A O 1
ATOM 2084 N N . PHE A 1 265 ? 11.480 -19.215 -17.205 1.00 80.38 265 PHE A N 1
ATOM 2085 C CA . PHE A 1 265 ? 12.617 -18.347 -17.514 1.00 80.38 265 PHE A CA 1
ATOM 2086 C C . PHE A 1 265 ? 12.987 -17.423 -16.343 1.00 80.38 265 PHE A C 1
ATOM 2088 O O . PHE A 1 265 ? 12.102 -16.855 -15.698 1.00 80.38 265 PHE A O 1
ATOM 2095 N N . ALA A 1 266 ? 14.291 -17.253 -16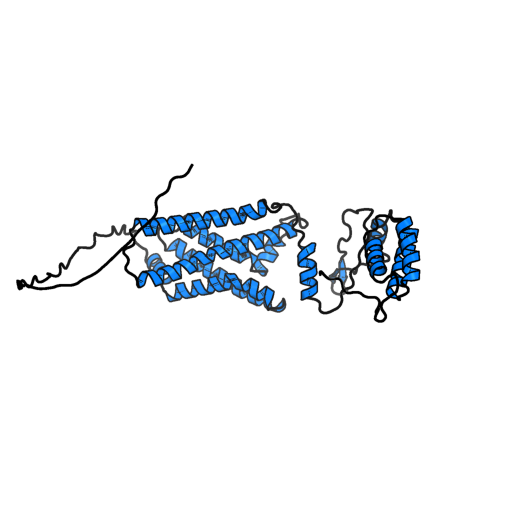.108 1.00 77.81 266 ALA A N 1
ATOM 2096 C CA . ALA A 1 266 ? 14.863 -16.375 -15.084 1.00 77.81 266 ALA A CA 1
ATOM 2097 C C . ALA A 1 266 ? 14.414 -16.718 -13.650 1.00 77.81 266 ALA A C 1
ATOM 2099 O O . ALA A 1 266 ? 14.312 -15.848 -12.779 1.00 77.81 266 ALA A O 1
ATOM 2100 N N . THR A 1 267 ? 14.157 -18.003 -13.383 1.00 81.38 267 THR A N 1
ATOM 2101 C CA . THR A 1 267 ? 13.893 -18.468 -12.017 1.00 81.38 267 THR A CA 1
ATOM 2102 C C . THR A 1 267 ? 15.165 -18.313 -11.168 1.00 81.38 267 THR A C 1
ATOM 2104 O O . THR A 1 267 ? 16.219 -18.812 -11.569 1.00 81.38 267 THR A O 1
ATOM 2107 N N . PRO A 1 268 ? 15.104 -17.659 -9.991 1.00 81.88 268 PRO A N 1
ATOM 2108 C CA . PRO A 1 268 ? 16.280 -17.461 -9.150 1.00 81.88 268 PRO A CA 1
ATOM 2109 C C . PRO A 1 268 ? 16.900 -18.793 -8.714 1.00 81.88 268 PRO A C 1
ATOM 2111 O O . PRO A 1 268 ? 16.224 -19.644 -8.131 1.00 81.88 268 PRO A O 1
ATOM 2114 N N . LYS A 1 269 ? 18.198 -18.959 -8.983 1.00 82.62 269 LYS A N 1
ATOM 2115 C CA . LYS A 1 269 ? 19.002 -20.107 -8.543 1.00 82.62 269 LYS A CA 1
ATOM 2116 C C . LYS A 1 269 ? 19.661 -19.754 -7.205 1.00 82.62 269 LYS A C 1
ATOM 2118 O O . LYS A 1 269 ? 20.138 -18.633 -7.036 1.00 82.62 269 LYS A O 1
ATOM 2123 N N . PHE A 1 270 ? 19.677 -20.686 -6.253 1.00 87.31 270 PHE A N 1
ATOM 2124 C CA . PHE A 1 270 ? 20.254 -20.484 -4.919 1.00 87.31 270 PHE A CA 1
ATOM 2125 C C . PHE A 1 270 ? 21.309 -21.546 -4.622 1.00 87.31 270 PHE A C 1
ATOM 2127 O O . PHE A 1 270 ? 21.118 -22.720 -4.930 1.00 87.31 270 PHE A O 1
ATOM 2134 N N . GLU A 1 271 ? 22.396 -21.128 -3.983 1.00 88.56 271 GLU A N 1
ATOM 2135 C CA . GLU A 1 271 ? 23.466 -21.997 -3.498 1.00 88.56 271 GLU A CA 1
ATOM 2136 C C . GLU A 1 271 ? 23.718 -21.755 -2.009 1.00 88.56 271 GLU A C 1
ATOM 2138 O O . GLU A 1 271 ? 23.451 -20.679 -1.471 1.00 88.56 271 GLU A O 1
ATOM 2143 N N . LEU A 1 272 ? 24.231 -22.773 -1.319 1.00 90.19 272 LEU A N 1
ATOM 2144 C CA . LEU A 1 272 ? 24.620 -22.649 0.081 1.00 90.19 272 LEU A CA 1
ATOM 2145 C C . LEU A 1 272 ? 26.020 -22.038 0.169 1.00 90.19 272 LEU A C 1
ATOM 2147 O O . LEU A 1 272 ? 26.992 -22.618 -0.310 1.00 90.19 272 LEU A O 1
ATOM 2151 N N . ASP A 1 273 ? 26.140 -20.896 0.842 1.00 85.12 273 ASP A N 1
ATOM 2152 C CA . ASP A 1 273 ? 27.442 -20.339 1.214 1.00 85.12 273 ASP A CA 1
ATOM 2153 C C . ASP A 1 273 ? 28.171 -21.288 2.192 1.00 85.12 273 ASP A C 1
ATOM 2155 O O . ASP A 1 273 ? 27.564 -22.149 2.833 1.00 85.12 273 ASP A O 1
ATOM 2159 N N . LYS A 1 274 ? 29.475 -21.080 2.402 1.00 85.81 274 LYS A N 1
ATOM 2160 C CA . LYS A 1 274 ? 30.356 -21.806 3.340 1.00 85.81 274 LYS A CA 1
ATOM 2161 C C . LYS A 1 274 ? 29.818 -21.884 4.778 1.00 85.81 274 LYS A C 1
ATOM 2163 O O . LYS A 1 274 ? 30.335 -22.646 5.590 1.00 85.81 274 LYS A O 1
ATOM 2168 N N . ARG A 1 275 ? 28.809 -21.073 5.109 1.00 84.00 275 ARG A N 1
ATOM 2169 C CA . ARG A 1 275 ? 28.113 -21.006 6.403 1.00 84.00 275 ARG A CA 1
ATOM 2170 C C . ARG A 1 275 ? 26.754 -21.726 6.420 1.00 84.00 275 ARG A C 1
ATOM 2172 O O . ARG A 1 275 ? 26.044 -21.620 7.414 1.00 84.00 275 ARG A O 1
ATOM 2179 N N . GLY A 1 276 ? 26.372 -22.411 5.340 1.00 84.25 276 GLY A N 1
ATOM 2180 C CA . GLY A 1 276 ? 25.091 -23.116 5.209 1.00 84.25 276 GLY A CA 1
ATOM 2181 C C . GLY A 1 276 ? 23.880 -22.201 4.999 1.00 84.25 276 GLY A C 1
ATOM 2182 O O . GLY A 1 276 ? 22.756 -22.615 5.260 1.00 84.25 276 GLY A O 1
ATOM 2183 N N . LYS A 1 277 ? 24.095 -20.952 4.568 1.00 81.81 277 LYS A N 1
ATOM 2184 C CA . LYS A 1 277 ? 23.025 -19.994 4.261 1.00 81.81 277 LYS A CA 1
ATOM 2185 C C . LYS A 1 277 ? 22.756 -19.995 2.760 1.00 81.81 277 LYS A C 1
ATOM 2187 O O . LYS A 1 277 ? 23.707 -19.886 1.994 1.00 81.81 277 LYS A O 1
ATOM 2192 N N . GLU A 1 278 ? 21.489 -20.056 2.358 1.00 84.88 278 GLU A N 1
ATOM 2193 C CA . GLU A 1 278 ? 21.094 -19.874 0.958 1.00 84.88 278 GLU A CA 1
ATOM 2194 C C . GLU A 1 278 ? 21.406 -18.448 0.491 1.00 84.88 278 GLU A C 1
ATOM 2196 O O . GLU A 1 278 ? 21.003 -17.455 1.109 1.00 84.88 278 GLU A O 1
ATOM 2201 N N . VAL A 1 279 ? 22.152 -18.356 -0.603 1.00 82.25 279 VAL A N 1
ATOM 2202 C CA . VAL A 1 279 ? 22.511 -17.121 -1.289 1.00 82.25 279 VAL A CA 1
ATOM 2203 C C . VAL A 1 279 ? 22.112 -17.276 -2.750 1.00 82.25 279 VAL A C 1
ATOM 2205 O O . VAL A 1 279 ? 22.319 -18.326 -3.353 1.00 82.25 279 VAL A O 1
ATOM 2208 N N . GLN A 1 280 ? 21.500 -16.237 -3.314 1.00 80.31 280 GLN A N 1
ATOM 2209 C CA . GLN A 1 280 ? 21.141 -16.230 -4.725 1.00 80.31 280 GLN A CA 1
ATOM 2210 C C . GLN A 1 280 ? 22.410 -16.215 -5.579 1.00 80.31 280 GLN A C 1
ATOM 2212 O O . GLN A 1 280 ? 23.291 -15.376 -5.377 1.00 80.31 280 GLN A O 1
ATOM 2217 N N . VAL A 1 281 ? 22.480 -17.131 -6.539 1.00 83.44 281 VAL A N 1
ATOM 2218 C CA . VAL A 1 281 ? 23.564 -17.191 -7.515 1.00 83.44 281 VAL A CA 1
ATOM 2219 C C . VAL A 1 281 ? 23.420 -16.002 -8.469 1.00 83.44 281 VAL A C 1
ATOM 2221 O O . VAL A 1 281 ? 22.321 -15.780 -8.992 1.00 83.44 281 VAL A O 1
ATOM 2224 N N . PRO A 1 282 ? 24.490 -15.217 -8.695 1.00 79.94 282 PRO A N 1
ATOM 2225 C CA . PRO A 1 282 ? 24.491 -14.178 -9.714 1.00 79.94 282 PRO A CA 1
ATOM 2226 C C . PRO A 1 282 ? 24.143 -14.760 -11.083 1.00 79.94 282 PRO A C 1
ATOM 2228 O O . PRO A 1 282 ? 24.589 -15.847 -11.443 1.00 79.94 282 PRO A O 1
ATOM 2231 N N . VAL A 1 283 ? 23.349 -14.023 -11.850 1.00 79.56 283 VAL A N 1
ATOM 2232 C CA . VAL A 1 283 ? 22.985 -14.426 -13.206 1.00 79.56 283 VAL A CA 1
ATOM 2233 C C . VAL A 1 283 ? 24.151 -14.127 -14.147 1.00 79.56 283 VAL A C 1
ATOM 2235 O O . VAL A 1 283 ? 24.608 -12.987 -14.213 1.00 79.56 283 VAL A O 1
ATOM 2238 N N . ASP A 1 284 ? 24.606 -15.134 -14.893 1.00 81.88 284 ASP A N 1
ATOM 2239 C CA . ASP A 1 284 ? 25.541 -14.948 -16.007 1.00 81.88 284 ASP A CA 1
ATOM 2240 C C . ASP A 1 284 ? 24.753 -14.687 -17.296 1.00 81.88 284 ASP A C 1
ATOM 2242 O O . ASP A 1 284 ? 24.311 -15.600 -17.991 1.00 81.88 284 ASP A O 1
ATOM 2246 N N . PHE A 1 285 ? 24.560 -13.410 -17.599 1.00 77.38 285 PHE A N 1
ATOM 2247 C CA . PHE A 1 285 ? 23.796 -12.947 -18.753 1.00 77.38 285 PHE A CA 1
ATOM 2248 C C . PHE A 1 285 ? 24.433 -13.284 -20.114 1.00 77.38 285 PHE A C 1
ATOM 2250 O O . PHE A 1 285 ? 23.735 -13.295 -21.133 1.00 77.38 285 PHE A O 1
ATOM 2257 N N . GLU A 1 286 ? 25.743 -13.540 -20.158 1.00 74.12 286 GLU A N 1
ATOM 2258 C CA . GLU A 1 286 ? 26.486 -13.750 -21.405 1.00 74.12 286 GLU A CA 1
ATOM 2259 C C . GLU A 1 286 ? 26.574 -15.232 -21.769 1.00 74.12 286 GLU A C 1
ATOM 2261 O O . GLU A 1 286 ? 26.380 -15.611 -22.932 1.00 74.12 286 GLU A O 1
ATOM 2266 N N . ASN A 1 287 ? 26.849 -16.083 -20.778 1.00 80.00 287 ASN A N 1
ATOM 2267 C CA . ASN A 1 287 ? 27.181 -17.482 -21.024 1.00 80.00 287 ASN A CA 1
ATOM 2268 C C . ASN A 1 287 ? 26.065 -18.464 -20.679 1.00 80.00 287 ASN A C 1
ATOM 2270 O O . ASN A 1 287 ? 26.096 -19.573 -21.222 1.00 80.00 287 ASN A O 1
ATOM 2274 N N . ASP A 1 288 ? 25.087 -18.086 -19.850 1.00 83.62 288 ASP A N 1
ATOM 2275 C CA . ASP A 1 288 ? 23.991 -18.985 -19.483 1.00 83.62 288 ASP A CA 1
ATOM 2276 C C . ASP A 1 288 ? 23.155 -19.340 -20.730 1.00 83.62 288 ASP A C 1
ATOM 2278 O O . ASP A 1 288 ? 22.659 -18.480 -21.469 1.00 83.62 288 ASP A O 1
ATOM 2282 N N . ALA A 1 289 ? 23.031 -20.646 -20.980 1.00 84.00 289 ALA A N 1
ATOM 2283 C CA . ALA A 1 289 ? 22.295 -21.202 -22.109 1.00 84.00 289 ALA A CA 1
ATOM 2284 C C . ALA A 1 289 ? 20.835 -20.736 -22.115 1.00 84.00 289 ALA A C 1
ATOM 2286 O O . ALA A 1 289 ? 20.286 -20.464 -23.177 1.00 84.00 289 ALA A O 1
ATOM 2287 N N . GLU A 1 290 ? 20.240 -20.535 -20.939 1.00 83.31 290 GLU A N 1
ATOM 2288 C CA . GLU A 1 290 ? 18.866 -20.064 -20.792 1.00 83.31 290 GLU A CA 1
ATOM 2289 C C . GLU A 1 290 ? 18.643 -18.698 -21.463 1.00 83.31 290 GLU A C 1
ATOM 2291 O O . GLU A 1 290 ? 17.613 -18.479 -22.099 1.00 83.31 290 GLU A O 1
ATOM 2296 N N . TYR A 1 291 ? 19.637 -17.806 -21.399 1.00 81.94 291 TYR A N 1
ATOM 2297 C CA . TYR A 1 291 ? 19.592 -16.481 -22.025 1.00 81.94 291 TYR A CA 1
ATOM 2298 C C . TYR A 1 291 ? 19.930 -16.521 -23.517 1.00 81.94 291 TYR A C 1
ATOM 2300 O O . TYR A 1 291 ? 19.591 -15.598 -24.260 1.00 81.94 291 TYR A O 1
ATOM 2308 N N . LYS A 1 292 ? 20.618 -17.564 -23.989 1.00 79.62 292 LYS A N 1
ATOM 2309 C CA . LYS A 1 292 ? 20.851 -17.798 -25.424 1.00 79.62 292 LYS A CA 1
ATOM 2310 C C . LYS A 1 292 ? 19.602 -18.375 -26.088 1.00 79.62 292 LYS A C 1
ATOM 2312 O O . LYS A 1 292 ? 19.206 -17.889 -27.140 1.00 79.62 292 LYS A O 1
ATOM 2317 N N . GLU A 1 293 ? 18.942 -19.319 -25.425 1.00 83.19 293 GLU A N 1
ATOM 2318 C CA . GLU A 1 293 ? 17.738 -20.002 -25.911 1.00 83.19 293 GLU A CA 1
ATOM 2319 C C . GLU A 1 293 ? 16.557 -19.045 -26.132 1.00 83.19 293 GLU A C 1
ATOM 2321 O O . GLU A 1 293 ? 15.863 -19.140 -27.139 1.00 83.19 293 GLU A O 1
ATOM 2326 N N . ILE A 1 294 ? 16.339 -18.061 -25.249 1.00 83.75 294 ILE A N 1
ATOM 2327 C CA . ILE A 1 294 ? 15.248 -17.079 -25.438 1.00 83.75 294 ILE A CA 1
ATOM 2328 C C . ILE A 1 294 ? 15.439 -16.162 -26.657 1.00 83.75 294 ILE A C 1
ATOM 2330 O O . ILE A 1 294 ? 14.478 -15.536 -27.114 1.00 83.75 294 ILE A O 1
ATOM 2334 N N . ARG A 1 295 ? 16.674 -16.082 -27.171 1.00 77.56 295 ARG A N 1
ATOM 2335 C CA . ARG A 1 295 ? 17.059 -15.322 -28.366 1.00 77.56 295 ARG A CA 1
ATOM 2336 C C . ARG A 1 295 ? 17.059 -16.187 -29.635 1.00 77.56 295 ARG A C 1
ATOM 2338 O O . ARG A 1 295 ? 17.347 -15.664 -30.711 1.00 77.56 295 ARG A O 1
ATOM 2345 N N . GLU A 1 296 ? 16.748 -17.483 -29.533 1.00 77.06 296 GLU A N 1
ATOM 2346 C CA . GLU A 1 296 ? 16.637 -18.376 -30.690 1.00 77.06 296 GLU A CA 1
ATOM 2347 C C . GLU A 1 296 ? 15.549 -17.880 -31.649 1.00 77.06 296 GLU A C 1
ATOM 2349 O O . GLU A 1 296 ? 14.360 -17.898 -31.336 1.00 77.06 296 GLU A O 1
ATOM 2354 N N . GLY A 1 297 ? 15.973 -17.441 -32.836 1.00 75.75 297 GLY A N 1
ATOM 2355 C CA . GLY A 1 297 ? 15.100 -16.838 -33.846 1.00 75.75 297 GLY A CA 1
ATOM 2356 C C . GLY A 1 297 ? 15.508 -15.422 -34.253 1.00 75.75 297 GLY A C 1
ATOM 2357 O O . GLY A 1 297 ? 15.016 -14.927 -35.265 1.00 75.75 297 GLY A O 1
ATOM 2358 N N . LEU A 1 298 ? 16.426 -14.783 -33.520 1.00 79.06 298 LEU A N 1
ATOM 2359 C CA . LEU A 1 298 ? 17.098 -13.564 -33.973 1.00 79.06 298 LEU A CA 1
ATOM 2360 C C . LEU A 1 298 ? 18.204 -13.905 -34.973 1.00 79.06 298 LEU A C 1
ATOM 2362 O O . LEU A 1 298 ? 19.009 -14.806 -34.739 1.00 79.06 298 LEU A O 1
ATOM 2366 N N . ASP A 1 299 ? 18.251 -13.161 -36.076 1.00 85.75 299 ASP A N 1
ATOM 2367 C CA . ASP A 1 299 ? 19.313 -13.288 -37.070 1.00 85.75 299 ASP A CA 1
ATOM 2368 C C . ASP A 1 299 ? 20.661 -12.854 -36.448 1.00 85.75 299 ASP A C 1
ATOM 2370 O O . ASP A 1 299 ? 20.777 -11.714 -35.982 1.00 85.75 299 ASP A O 1
ATOM 2374 N N . PRO A 1 300 ? 21.693 -13.720 -36.420 1.00 85.75 300 PRO A N 1
ATOM 2375 C CA . PRO A 1 300 ? 23.009 -13.353 -35.902 1.00 85.75 300 PRO A CA 1
ATOM 2376 C C . PRO A 1 300 ? 23.619 -12.137 -36.609 1.00 85.75 300 PRO A C 1
ATOM 2378 O O . PRO A 1 300 ? 24.258 -11.314 -35.955 1.00 85.75 300 PRO A O 1
ATOM 2381 N N . ALA A 1 301 ? 23.376 -11.984 -37.915 1.00 88.44 301 ALA A N 1
ATOM 2382 C CA . ALA A 1 301 ? 23.870 -10.844 -38.682 1.00 88.44 301 ALA A CA 1
ATOM 2383 C C . ALA A 1 301 ? 23.182 -9.535 -38.263 1.00 88.44 301 ALA A C 1
ATOM 2385 O O . ALA A 1 301 ? 23.803 -8.472 -38.286 1.00 88.44 301 ALA A O 1
ATOM 2386 N N . PHE A 1 302 ? 21.916 -9.606 -37.831 1.00 91.00 302 PHE A N 1
ATOM 2387 C CA . PHE A 1 302 ? 21.212 -8.453 -37.271 1.00 91.00 302 PHE A CA 1
ATOM 2388 C C . PHE A 1 302 ? 21.840 -8.030 -35.944 1.00 91.00 302 PHE A C 1
ATOM 2390 O O . PHE A 1 302 ? 22.109 -6.846 -35.755 1.00 91.00 302 PHE A O 1
ATOM 2397 N N . LEU A 1 303 ? 22.107 -8.986 -35.049 1.00 86.31 303 LEU A N 1
ATOM 2398 C CA . LEU A 1 303 ? 22.718 -8.705 -33.747 1.00 86.31 303 LEU A CA 1
ATOM 2399 C C . LEU A 1 303 ? 24.107 -8.077 -33.897 1.00 86.31 303 LEU A C 1
ATOM 2401 O O . LEU A 1 303 ? 24.415 -7.107 -33.208 1.00 86.31 303 LEU A O 1
ATOM 2405 N N . GLU A 1 304 ? 24.921 -8.588 -34.820 1.00 89.81 304 GLU A N 1
ATOM 2406 C CA . GLU A 1 304 ? 26.242 -8.036 -35.121 1.00 89.81 304 GLU A CA 1
ATOM 2407 C C . GLU A 1 304 ? 26.146 -6.604 -35.672 1.00 89.81 304 GLU A C 1
ATOM 2409 O O . GLU A 1 304 ? 26.796 -5.695 -35.152 1.00 89.81 304 GLU A O 1
ATOM 2414 N N . ALA A 1 305 ? 25.283 -6.373 -36.670 1.00 92.94 305 ALA A N 1
ATOM 2415 C CA . ALA A 1 305 ? 25.089 -5.051 -37.264 1.00 92.94 305 ALA A CA 1
ATOM 2416 C C . ALA A 1 305 ? 24.539 -4.030 -36.252 1.00 92.94 305 ALA A C 1
ATOM 2418 O O . ALA A 1 305 ? 25.017 -2.896 -36.192 1.00 92.94 305 ALA A O 1
ATOM 2419 N N . ALA A 1 306 ? 23.569 -4.431 -35.425 1.00 90.88 306 ALA A N 1
ATOM 2420 C CA . ALA A 1 306 ? 23.002 -3.586 -34.380 1.00 90.88 306 ALA A CA 1
ATOM 2421 C C . ALA A 1 306 ? 24.034 -3.269 -33.287 1.00 90.88 306 ALA A C 1
ATOM 2423 O O . ALA A 1 306 ? 24.167 -2.107 -32.906 1.00 90.88 306 ALA A O 1
ATOM 2424 N N . SER A 1 307 ? 24.802 -4.265 -32.826 1.00 91.00 307 SER A N 1
ATOM 2425 C CA . SER A 1 307 ? 25.851 -4.078 -31.815 1.00 91.00 307 SER A CA 1
ATOM 2426 C C . SER A 1 307 ? 26.945 -3.130 -32.305 1.00 91.00 307 SER A C 1
ATOM 2428 O O . SER A 1 307 ? 27.295 -2.185 -31.601 1.00 91.00 307 SER A O 1
ATOM 2430 N N . ASN A 1 308 ? 27.432 -3.329 -33.532 1.00 94.06 308 ASN A N 1
ATOM 2431 C CA . ASN A 1 308 ? 28.413 -2.443 -34.158 1.00 94.06 308 ASN A CA 1
ATOM 2432 C C . ASN A 1 308 ? 27.865 -1.011 -34.317 1.00 94.06 308 ASN A C 1
ATOM 2434 O O . ASN A 1 308 ? 28.546 -0.031 -34.026 1.00 94.06 308 ASN A O 1
ATOM 2438 N N . GLY A 1 309 ? 26.599 -0.870 -34.725 1.00 95.56 309 GLY A N 1
ATOM 2439 C CA . GLY A 1 309 ? 25.948 0.436 -34.821 1.00 95.56 309 GLY A CA 1
ATOM 2440 C C . GLY A 1 309 ? 25.871 1.166 -33.479 1.00 95.56 309 GLY A C 1
ATOM 2441 O O . GLY A 1 309 ? 26.155 2.363 -33.419 1.00 95.56 309 GLY A O 1
ATOM 2442 N N . VAL A 1 310 ? 25.537 0.452 -32.398 1.00 92.69 310 VAL A N 1
ATOM 2443 C CA . VAL A 1 310 ? 25.526 1.010 -31.037 1.00 92.69 310 VAL A CA 1
ATOM 2444 C C . VAL A 1 310 ? 26.932 1.424 -30.612 1.00 92.69 310 VAL A C 1
ATOM 2446 O O . VAL A 1 310 ? 27.101 2.540 -30.133 1.00 92.69 310 VAL A O 1
ATOM 2449 N N . GLU A 1 311 ? 27.946 0.590 -30.828 1.00 94.12 311 GLU A N 1
ATOM 2450 C CA . GLU A 1 311 ? 29.336 0.906 -30.478 1.00 94.12 311 GLU A CA 1
ATOM 2451 C C . GLU A 1 311 ? 29.827 2.187 -31.177 1.00 94.12 311 GLU A C 1
ATOM 2453 O O . GLU A 1 311 ? 30.312 3.114 -30.523 1.00 94.12 311 GLU A O 1
ATOM 2458 N N . LEU A 1 312 ? 29.603 2.304 -32.490 1.00 95.31 312 LEU A N 1
ATOM 2459 C CA . LEU A 1 312 ? 29.939 3.505 -33.262 1.00 95.31 312 LEU A CA 1
ATOM 2460 C C . LEU A 1 312 ? 29.157 4.740 -32.790 1.00 95.31 312 LEU A C 1
ATOM 2462 O O . LEU A 1 312 ? 29.711 5.839 -32.718 1.00 95.31 312 LEU A O 1
ATOM 2466 N N . TYR A 1 313 ? 27.881 4.567 -32.434 1.00 94.94 313 TYR A N 1
ATOM 2467 C CA . TYR A 1 313 ? 27.044 5.637 -31.893 1.00 94.94 313 TYR A CA 1
ATOM 2468 C C . TYR A 1 313 ? 27.594 6.161 -30.562 1.00 94.94 313 TYR A C 1
ATOM 2470 O O . TYR A 1 313 ? 27.740 7.375 -30.400 1.00 94.94 313 TYR A O 1
ATOM 2478 N N . LEU A 1 314 ? 27.960 5.264 -29.642 1.00 93.12 314 LEU A N 1
ATOM 2479 C CA . LEU A 1 314 ? 28.557 5.615 -28.351 1.00 93.12 314 LEU A CA 1
ATOM 2480 C C . LEU A 1 314 ? 29.896 6.344 -28.537 1.00 93.12 314 LEU A C 1
ATOM 2482 O O . LEU A 1 314 ? 30.130 7.355 -27.883 1.00 93.12 314 LEU A O 1
ATOM 2486 N N . HIS A 1 315 ? 30.725 5.912 -29.491 1.00 93.94 315 HIS A N 1
ATOM 2487 C CA . HIS A 1 315 ? 31.996 6.567 -29.822 1.00 93.94 315 HIS A CA 1
ATOM 2488 C C . HIS A 1 315 ? 31.864 7.899 -30.582 1.00 93.94 315 HIS A C 1
ATOM 2490 O O . HIS A 1 315 ? 32.868 8.578 -30.799 1.00 93.94 315 HIS A O 1
ATOM 2496 N N . GLY A 1 316 ? 30.652 8.293 -30.982 1.00 93.69 316 GLY A N 1
ATOM 2497 C CA . GLY A 1 316 ? 30.397 9.550 -31.690 1.00 93.69 316 GLY A CA 1
ATOM 2498 C C . GLY A 1 316 ? 30.570 9.481 -33.211 1.00 93.69 316 GLY A C 1
ATOM 2499 O O . GLY A 1 316 ? 30.339 10.483 -33.889 1.00 93.69 316 GLY A O 1
ATOM 2500 N N . ASP A 1 317 ? 30.885 8.315 -33.788 1.00 95.31 317 ASP A N 1
ATOM 2501 C CA . ASP A 1 317 ? 30.868 8.119 -35.243 1.00 95.31 317 ASP A CA 1
ATOM 2502 C C . ASP A 1 317 ? 29.443 7.830 -35.732 1.00 95.31 317 ASP A C 1
ATOM 2504 O O . ASP A 1 317 ? 29.061 6.715 -36.096 1.00 95.31 317 ASP A O 1
ATOM 2508 N N . TRP A 1 318 ? 28.617 8.876 -35.747 1.00 96.31 318 TRP A N 1
ATOM 2509 C CA . TRP A 1 318 ? 27.206 8.754 -36.114 1.00 96.31 318 TRP A CA 1
ATOM 2510 C C . TRP A 1 318 ? 26.992 8.430 -37.598 1.00 96.31 318 TRP A C 1
ATOM 2512 O O . TRP A 1 318 ? 25.939 7.913 -37.979 1.00 96.31 318 TRP A O 1
ATOM 2522 N N . ARG A 1 319 ? 27.986 8.675 -38.456 1.00 95.19 319 ARG A N 1
ATOM 2523 C CA . ARG A 1 319 ? 27.906 8.312 -39.876 1.00 95.19 319 ARG A CA 1
ATOM 2524 C C . ARG A 1 319 ? 28.156 6.824 -40.071 1.00 95.19 319 ARG A C 1
ATOM 2526 O O . ARG A 1 319 ? 27.375 6.186 -40.779 1.00 95.19 319 ARG A O 1
ATOM 2533 N N . GLY A 1 320 ? 29.178 6.277 -39.411 1.00 95.56 320 GLY A N 1
ATOM 2534 C CA . GLY A 1 320 ? 29.416 4.837 -39.356 1.00 95.56 320 GLY A CA 1
ATOM 2535 C C . GLY A 1 320 ? 28.234 4.100 -38.724 1.00 95.56 320 GLY A C 1
ATOM 2536 O O . GLY A 1 320 ? 27.693 3.167 -39.320 1.00 95.56 320 GLY A O 1
ATOM 2537 N N . ALA A 1 321 ? 27.745 4.600 -37.585 1.00 96.81 321 ALA A N 1
ATOM 2538 C CA . ALA A 1 321 ? 26.586 4.039 -36.894 1.00 96.81 321 ALA A CA 1
ATOM 2539 C C . ALA A 1 321 ? 25.339 3.990 -37.789 1.00 96.81 321 ALA A C 1
ATOM 2541 O O . ALA A 1 321 ? 24.646 2.978 -37.837 1.00 96.81 321 ALA A O 1
ATOM 2542 N N . LYS A 1 322 ? 25.077 5.044 -38.576 1.00 96.56 322 LYS A N 1
ATOM 2543 C CA . LYS A 1 322 ? 23.959 5.068 -39.532 1.00 96.56 322 LYS A CA 1
ATOM 2544 C C . LYS A 1 322 ? 24.051 3.938 -40.560 1.00 96.56 322 LYS A C 1
ATOM 2546 O O . LYS A 1 322 ? 23.029 3.344 -40.894 1.00 96.56 322 LYS A O 1
ATOM 2551 N N . MET A 1 323 ? 25.242 3.660 -41.092 1.00 96.31 323 MET A N 1
ATOM 2552 C CA . MET A 1 323 ? 25.432 2.589 -42.076 1.00 96.31 323 MET A CA 1
ATOM 2553 C C . MET A 1 323 ? 25.149 1.217 -41.456 1.00 96.31 323 MET A C 1
ATOM 2555 O O . MET A 1 323 ? 24.373 0.449 -42.023 1.00 96.31 323 MET A O 1
ATOM 2559 N N . ALA A 1 324 ? 25.701 0.956 -40.269 1.00 96.31 324 ALA A N 1
ATOM 2560 C CA . ALA A 1 324 ? 25.471 -0.284 -39.531 1.00 96.31 324 ALA A CA 1
ATOM 2561 C C . ALA A 1 324 ? 23.990 -0.463 -39.142 1.00 96.31 324 ALA A C 1
ATOM 2563 O O . ALA A 1 324 ? 23.415 -1.534 -39.325 1.00 96.31 324 ALA A O 1
ATOM 2564 N N . PHE A 1 325 ? 23.324 0.604 -38.696 1.00 96.75 325 PHE A N 1
ATOM 2565 C CA . PHE A 1 325 ? 21.901 0.556 -38.369 1.00 96.75 325 PHE A CA 1
ATOM 2566 C C . PHE A 1 325 ? 20.994 0.399 -39.592 1.00 96.75 325 PHE A C 1
ATOM 2568 O O . PHE A 1 325 ? 19.969 -0.266 -39.490 1.00 96.75 325 PHE A O 1
ATOM 2575 N N . ASN A 1 326 ? 21.347 0.958 -40.754 1.00 96.19 326 ASN A N 1
ATOM 2576 C CA . ASN A 1 326 ? 20.608 0.681 -41.988 1.00 96.19 326 ASN A CA 1
ATOM 2577 C C . ASN A 1 326 ? 20.692 -0.804 -42.355 1.00 96.19 326 ASN A C 1
ATOM 2579 O O . ASN A 1 326 ? 19.668 -1.398 -42.668 1.00 96.19 326 ASN A O 1
ATOM 2583 N N . GLN A 1 327 ? 21.876 -1.414 -42.242 1.00 95.25 327 GLN A N 1
ATOM 2584 C CA . GLN A 1 327 ? 22.045 -2.854 -42.447 1.00 95.25 327 GLN A CA 1
ATOM 2585 C C . GLN A 1 327 ? 21.208 -3.667 -41.445 1.00 95.25 327 GLN A C 1
ATOM 2587 O O . GLN A 1 327 ? 20.545 -4.628 -41.825 1.00 95.25 327 GLN A O 1
ATOM 2592 N N . ALA A 1 328 ? 21.172 -3.257 -40.174 1.00 94.62 328 ALA A N 1
ATOM 2593 C CA . ALA A 1 328 ? 20.313 -3.890 -39.175 1.00 94.62 328 ALA A CA 1
ATOM 2594 C C . ALA A 1 328 ? 18.817 -3.762 -39.536 1.00 94.62 328 ALA A C 1
ATOM 2596 O O . ALA A 1 328 ? 18.072 -4.736 -39.445 1.00 94.62 328 ALA A O 1
ATOM 2597 N N . LEU A 1 329 ? 18.368 -2.594 -40.007 1.00 93.56 329 LEU A N 1
ATOM 2598 C CA . LEU A 1 329 ? 16.979 -2.370 -40.426 1.00 93.56 329 LEU A CA 1
ATOM 2599 C C . LEU A 1 329 ? 16.618 -3.077 -41.741 1.00 93.56 329 LEU A C 1
ATOM 2601 O O . LEU A 1 329 ? 15.452 -3.397 -41.941 1.00 93.56 329 LEU A O 1
ATOM 2605 N N . GLU A 1 330 ? 17.573 -3.363 -42.625 1.00 94.00 330 GLU A N 1
ATOM 2606 C CA . GLU A 1 330 ? 17.336 -4.228 -43.791 1.00 94.00 330 GLU A CA 1
ATOM 2607 C C . GLU A 1 330 ? 17.009 -5.664 -43.362 1.00 94.00 330 GLU A C 1
ATOM 2609 O O . GLU A 1 330 ? 16.111 -6.290 -43.926 1.00 94.00 330 GLU A O 1
ATOM 2614 N N . LEU A 1 331 ? 17.694 -6.159 -42.327 1.00 91.12 331 LEU A N 1
ATOM 2615 C CA . LEU A 1 331 ? 17.457 -7.484 -41.751 1.00 91.12 331 LEU A CA 1
ATOM 2616 C C . LEU A 1 331 ? 16.182 -7.516 -40.893 1.00 91.12 331 LEU A C 1
ATOM 2618 O O . LEU A 1 331 ? 15.439 -8.498 -40.917 1.00 91.12 331 LEU A O 1
ATOM 2622 N N . ARG A 1 332 ? 15.889 -6.431 -40.162 1.00 89.50 332 ARG A N 1
ATOM 2623 C CA . ARG A 1 332 ? 14.699 -6.298 -39.306 1.00 89.50 332 ARG A CA 1
ATOM 2624 C C . ARG A 1 332 ? 14.062 -4.900 -39.418 1.00 89.50 332 ARG A C 1
ATOM 2626 O O . ARG A 1 332 ? 14.267 -4.053 -38.548 1.00 89.50 332 ARG A O 1
ATOM 2633 N N . PRO A 1 333 ? 13.196 -4.662 -40.421 1.00 88.31 333 PRO A N 1
ATOM 2634 C CA . PRO A 1 333 ? 12.627 -3.331 -40.683 1.00 88.31 333 PRO A CA 1
ATOM 2635 C C . PRO A 1 333 ? 11.747 -2.750 -39.569 1.00 88.31 333 PRO A C 1
ATOM 2637 O O . PRO A 1 333 ? 11.529 -1.543 -39.520 1.00 88.31 333 PRO A O 1
ATOM 2640 N N . GLY A 1 334 ? 11.202 -3.602 -38.698 1.00 83.56 334 GLY A N 1
ATOM 2641 C CA . GLY A 1 334 ? 10.314 -3.215 -37.597 1.00 83.56 334 GLY A CA 1
ATOM 2642 C C . GLY A 1 334 ? 11.007 -3.067 -36.243 1.00 83.56 334 GLY A C 1
ATOM 2643 O O . GLY A 1 334 ? 10.317 -3.064 -35.226 1.00 83.56 334 GLY A O 1
ATOM 2644 N N . ASP A 1 335 ? 12.340 -3.018 -36.201 1.00 87.31 335 ASP A N 1
ATOM 2645 C CA . ASP A 1 335 ? 13.069 -2.928 -34.939 1.00 87.31 335 ASP A CA 1
ATOM 2646 C C . ASP A 1 335 ? 12.883 -1.558 -34.267 1.00 87.31 335 ASP A C 1
ATOM 2648 O O . ASP A 1 335 ? 13.319 -0.524 -34.781 1.00 87.31 335 ASP A O 1
ATOM 2652 N N . GLY A 1 336 ? 12.210 -1.548 -33.115 1.00 85.19 336 GLY A N 1
ATOM 2653 C CA . GLY A 1 336 ? 11.914 -0.334 -32.355 1.00 85.19 336 GLY A CA 1
ATOM 2654 C C . GLY A 1 336 ? 13.166 0.377 -31.822 1.00 85.19 336 GLY A C 1
ATOM 2655 O O . GLY A 1 336 ? 13.318 1.572 -32.093 1.00 85.19 336 GLY A O 1
ATOM 2656 N N . PRO A 1 337 ? 14.068 -0.317 -31.097 1.00 86.75 337 PRO A N 1
ATOM 2657 C CA . PRO A 1 337 ? 15.285 0.279 -30.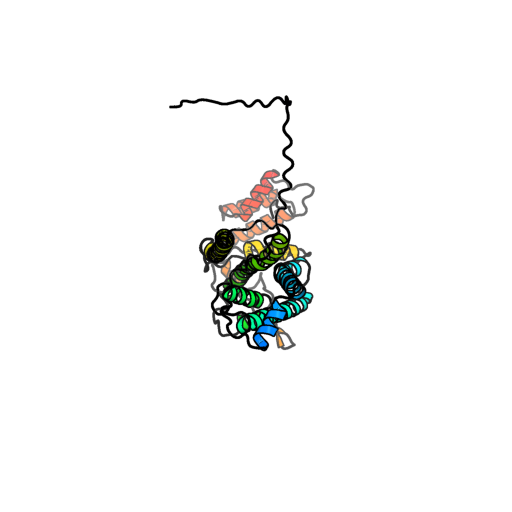544 1.00 86.75 337 PRO A CA 1
ATOM 2658 C C . PRO A 1 337 ? 16.179 0.948 -31.593 1.00 86.75 337 PRO A C 1
ATOM 2660 O O . PRO A 1 337 ? 16.491 2.135 -31.462 1.00 86.75 337 PRO A O 1
ATOM 2663 N N . VAL A 1 338 ? 16.535 0.238 -32.670 1.00 90.56 338 VAL A N 1
ATOM 2664 C CA . VAL A 1 338 ? 17.373 0.788 -33.746 1.00 90.56 338 VAL A CA 1
ATOM 2665 C C . VAL A 1 338 ? 16.676 1.969 -34.422 1.00 90.56 338 VAL A C 1
ATOM 2667 O O . VAL A 1 338 ? 17.298 3.011 -34.636 1.00 90.56 338 VAL A O 1
ATOM 2670 N N . SER A 1 339 ? 15.369 1.868 -34.690 1.00 91.31 339 SER A N 1
ATOM 2671 C CA . SER A 1 339 ? 14.589 2.971 -35.273 1.00 91.31 339 SER A CA 1
ATOM 2672 C C . SER A 1 339 ? 14.582 4.218 -34.385 1.00 91.31 339 SER A C 1
ATOM 2674 O O . SER A 1 339 ? 14.663 5.343 -34.885 1.00 91.31 339 SER A O 1
ATOM 2676 N N . HIS A 1 340 ? 14.514 4.042 -33.064 1.00 89.62 340 HIS A N 1
ATOM 2677 C CA . HIS A 1 340 ? 14.502 5.146 -32.111 1.00 89.62 340 HIS A CA 1
ATOM 2678 C C . HIS A 1 340 ? 15.863 5.857 -32.042 1.00 89.62 340 HIS A C 1
ATOM 2680 O O . HIS A 1 340 ? 15.922 7.089 -32.071 1.00 89.62 340 HIS A O 1
ATOM 2686 N N . VAL A 1 341 ? 16.970 5.105 -32.021 1.00 91.19 341 VAL A N 1
ATOM 2687 C CA . VAL A 1 341 ? 18.325 5.682 -32.103 1.00 91.19 341 VAL A CA 1
ATOM 2688 C C . VAL A 1 341 ? 18.534 6.386 -33.445 1.00 91.19 341 VAL A C 1
ATOM 2690 O O . VAL A 1 341 ? 18.968 7.537 -33.467 1.00 91.19 341 VAL A O 1
ATOM 2693 N N . MET A 1 342 ? 18.123 5.763 -34.551 1.00 92.62 342 MET A N 1
ATOM 2694 C CA . MET A 1 342 ? 18.190 6.345 -35.894 1.00 92.62 342 MET A CA 1
ATOM 2695 C C . MET A 1 342 ? 17.408 7.663 -36.000 1.00 92.62 342 MET A C 1
ATOM 2697 O O . MET A 1 342 ? 17.888 8.621 -36.610 1.00 92.62 342 MET A O 1
ATOM 2701 N N . SER A 1 343 ? 16.212 7.738 -35.404 1.00 92.06 343 SER A N 1
ATOM 2702 C CA . SER A 1 343 ? 15.392 8.955 -35.394 1.00 92.06 343 SER A CA 1
ATOM 2703 C C . SER A 1 343 ? 16.044 10.087 -34.600 1.00 92.06 343 SER A C 1
ATOM 2705 O O . SER A 1 343 ? 15.976 11.238 -35.025 1.00 92.06 343 SER A O 1
ATOM 2707 N N . TYR A 1 344 ? 16.693 9.770 -33.478 1.00 91.88 344 TYR A N 1
ATOM 2708 C CA . TYR A 1 344 ? 17.457 10.750 -32.707 1.00 91.88 344 TYR A CA 1
ATOM 2709 C C . TYR A 1 344 ? 18.690 11.230 -33.478 1.00 91.88 344 TYR A C 1
ATOM 2711 O O . TYR A 1 344 ? 18.906 12.424 -33.625 1.00 91.88 344 TYR A O 1
ATOM 2719 N N . MET A 1 345 ? 19.468 10.326 -34.078 1.00 93.94 345 MET A N 1
ATOM 2720 C CA . MET A 1 345 ? 20.619 10.728 -34.897 1.00 93.94 345 MET A CA 1
ATOM 2721 C C . MET A 1 345 ? 20.202 11.616 -36.074 1.00 93.94 345 MET A C 1
ATOM 2723 O O . MET A 1 345 ? 20.902 12.565 -36.427 1.00 93.94 345 MET A O 1
ATOM 2727 N N . LYS A 1 346 ? 19.034 11.337 -36.662 1.00 93.88 346 LYS A N 1
ATOM 2728 C CA . LYS A 1 346 ? 18.457 12.136 -37.744 1.00 93.88 346 LYS A CA 1
ATOM 2729 C C . LYS A 1 346 ? 18.146 13.573 -37.319 1.00 93.88 346 LYS A C 1
ATOM 2731 O O . LYS A 1 346 ? 18.269 14.454 -38.162 1.00 93.88 346 LYS A O 1
ATOM 2736 N N . SER A 1 347 ? 17.779 13.840 -36.061 1.00 92.19 347 SER A N 1
ATOM 2737 C CA . SER A 1 347 ? 17.513 15.217 -35.610 1.00 92.19 347 SER A CA 1
ATOM 2738 C C . SER A 1 347 ? 18.766 16.095 -35.550 1.00 92.19 347 SER A C 1
ATOM 2740 O O . SER A 1 347 ? 18.635 17.312 -35.501 1.00 92.19 347 SER A O 1
ATOM 2742 N N . PHE A 1 348 ? 19.959 15.496 -35.601 1.00 92.12 348 PHE A N 1
ATOM 2743 C CA . PHE A 1 348 ? 21.250 16.192 -35.698 1.00 92.12 348 PHE A CA 1
ATOM 2744 C C . PHE A 1 348 ? 21.932 15.967 -37.059 1.00 92.12 348 PHE A C 1
ATOM 2746 O O . PHE A 1 348 ? 23.157 16.035 -37.178 1.00 92.12 348 PHE A O 1
ATOM 2753 N N . ASP A 1 349 ? 21.158 15.622 -38.093 1.00 93.62 349 ASP A N 1
ATOM 2754 C CA . ASP A 1 349 ? 21.670 15.331 -39.437 1.00 93.62 349 ASP A CA 1
ATOM 2755 C C . ASP A 1 349 ? 22.794 14.274 -39.455 1.00 93.62 349 ASP A C 1
ATOM 2757 O O . ASP A 1 349 ? 23.686 14.298 -40.307 1.00 93.62 349 ASP A O 1
ATOM 2761 N N . TYR A 1 350 ? 22.738 13.312 -38.525 1.00 93.88 350 TYR A N 1
ATOM 2762 C CA . TYR A 1 350 ? 23.716 12.233 -38.353 1.00 93.88 350 TYR A CA 1
ATOM 2763 C C . TYR A 1 350 ? 25.142 12.704 -38.032 1.00 93.88 350 TYR A C 1
ATOM 2765 O O . TYR A 1 350 ? 26.103 11.987 -38.315 1.00 93.88 350 TYR A O 1
ATOM 2773 N N . ASN A 1 351 ? 25.293 13.891 -37.445 1.00 93.69 351 ASN A N 1
ATOM 2774 C CA . ASN A 1 351 ? 26.558 14.348 -36.882 1.00 93.69 351 ASN A CA 1
ATOM 2775 C C . ASN A 1 351 ? 26.402 14.440 -35.363 1.00 93.69 351 ASN A C 1
ATOM 2777 O O . ASN A 1 351 ? 25.457 15.061 -34.878 1.00 93.69 351 ASN A O 1
ATOM 2781 N N . ALA A 1 352 ? 27.312 13.806 -34.625 1.00 92.19 352 ALA A N 1
ATOM 2782 C CA . ALA A 1 352 ? 27.290 13.864 -33.172 1.00 92.19 352 ALA A CA 1
ATOM 2783 C C . ALA A 1 352 ? 27.487 15.316 -32.686 1.00 92.19 352 ALA A C 1
ATOM 2785 O O . ALA A 1 352 ? 28.281 16.054 -33.285 1.00 92.19 352 ALA A O 1
ATOM 2786 N N . PRO A 1 353 ? 26.792 15.735 -31.613 1.00 90.69 353 PRO A N 1
ATOM 2787 C CA . PRO A 1 353 ? 27.074 16.989 -30.925 1.00 90.69 353 PRO A CA 1
ATOM 2788 C C . PRO A 1 353 ? 28.539 17.083 -30.484 1.00 90.69 353 PRO A C 1
ATOM 2790 O O . PRO A 1 353 ? 29.200 16.074 -30.241 1.00 90.69 353 PRO A O 1
ATOM 2793 N N . HIS A 1 354 ? 29.052 18.306 -30.353 1.00 87.06 354 HIS A N 1
ATOM 2794 C CA . HIS A 1 354 ? 30.438 18.524 -29.920 1.00 87.06 354 HIS A CA 1
ATOM 2795 C C . HIS A 1 354 ? 30.679 18.067 -28.464 1.00 87.06 354 HIS A C 1
ATOM 2797 O O . HIS A 1 354 ? 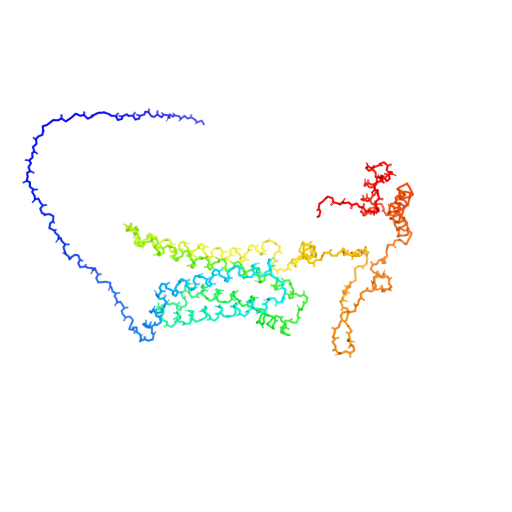31.808 17.793 -28.071 1.00 87.06 354 HIS A O 1
ATOM 2803 N N . ASP A 1 355 ? 29.622 17.996 -27.665 1.00 88.62 355 ASP A N 1
ATOM 2804 C CA . ASP A 1 355 ? 29.572 17.573 -26.266 1.00 88.62 355 ASP A CA 1
ATOM 2805 C C . ASP A 1 355 ? 29.067 16.128 -26.095 1.00 88.62 355 ASP A C 1
ATOM 2807 O O . ASP A 1 355 ? 28.584 15.753 -25.033 1.00 88.62 355 ASP A O 1
ATOM 2811 N N . TRP A 1 356 ? 29.161 15.295 -27.135 1.00 92.44 356 TRP A N 1
ATOM 2812 C CA . TRP A 1 356 ? 28.712 13.906 -27.068 1.00 92.44 356 TRP A CA 1
ATOM 2813 C C . TRP A 1 356 ? 29.604 13.042 -26.162 1.00 92.44 356 TRP A C 1
ATOM 2815 O O . TRP A 1 356 ? 30.716 12.674 -26.536 1.00 92.44 356 TRP A O 1
ATOM 2825 N N . GLU A 1 357 ? 29.084 12.651 -24.998 1.00 88.25 357 GLU A N 1
ATOM 2826 C CA . GLU A 1 357 ? 29.772 11.777 -24.031 1.00 88.25 357 GLU A CA 1
ATOM 2827 C C . GLU A 1 357 ? 29.379 10.291 -24.160 1.00 88.25 357 GLU A C 1
ATOM 2829 O O . GLU A 1 357 ? 29.604 9.492 -23.253 1.00 88.25 357 GLU A O 1
ATOM 2834 N N . GLY A 1 358 ? 28.762 9.896 -25.280 1.00 85.88 358 GLY A N 1
ATOM 2835 C CA . GLY A 1 358 ? 28.247 8.533 -25.467 1.00 85.88 358 GLY A CA 1
ATOM 2836 C C . GLY A 1 358 ? 26.904 8.275 -24.780 1.00 85.88 358 GLY A C 1
ATOM 2837 O O . GLY A 1 358 ? 26.400 7.157 -24.813 1.00 85.88 358 GLY A O 1
ATOM 2838 N N . VAL A 1 359 ? 26.292 9.293 -24.179 1.00 83.88 359 VAL A N 1
ATOM 2839 C CA . VAL A 1 359 ? 25.006 9.197 -23.482 1.00 83.88 359 VAL A CA 1
ATOM 2840 C C . VAL A 1 359 ? 24.100 10.357 -23.872 1.00 83.88 359 VAL A C 1
ATOM 2842 O O . VAL A 1 359 ? 24.569 11.416 -24.285 1.00 83.88 359 VAL A O 1
ATOM 2845 N N . ARG A 1 360 ? 22.787 10.155 -23.742 1.00 82.31 360 ARG A N 1
ATOM 2846 C CA . ARG A 1 360 ? 21.786 11.209 -23.919 1.00 82.31 360 ARG A CA 1
ATOM 2847 C C . ARG A 1 360 ? 20.757 11.160 -22.806 1.00 82.31 360 ARG A C 1
ATOM 2849 O O . ARG A 1 360 ? 20.386 10.070 -22.369 1.00 82.31 360 ARG A O 1
ATOM 2856 N N . ASP A 1 361 ? 20.229 12.323 -22.466 1.00 77.62 361 ASP A N 1
ATOM 2857 C CA . ASP A 1 361 ? 19.041 12.421 -21.633 1.00 77.62 361 ASP A CA 1
ATOM 2858 C C . ASP A 1 361 ? 17.794 12.068 -22.453 1.00 77.62 361 ASP A C 1
ATOM 2860 O O . ASP A 1 361 ? 17.668 12.412 -23.634 1.00 77.62 361 ASP A O 1
ATOM 2864 N N . LEU A 1 362 ? 16.876 11.331 -21.830 1.00 69.25 362 LEU A N 1
ATOM 2865 C CA . LEU A 1 362 ? 15.568 11.012 -22.389 1.00 69.25 362 LEU A CA 1
ATOM 2866 C C . LEU A 1 362 ? 14.519 11.806 -21.611 1.00 69.25 362 LEU A C 1
ATOM 2868 O O . LEU A 1 362 ? 14.250 11.506 -20.451 1.00 69.25 362 LEU A O 1
ATOM 2872 N N . ASP A 1 363 ? 13.913 12.803 -22.255 1.00 53.53 363 ASP A N 1
ATOM 2873 C CA . ASP A 1 363 ? 12.802 13.552 -21.668 1.00 53.53 363 ASP A CA 1
ATOM 2874 C C . ASP A 1 363 ? 11.598 12.615 -21.466 1.00 53.53 363 ASP A C 1
ATOM 2876 O O . ASP A 1 363 ? 10.972 12.182 -22.439 1.00 53.53 363 ASP A O 1
ATOM 2880 N N . GLY A 1 364 ? 11.253 12.307 -20.211 1.00 53.22 364 GLY A N 1
ATOM 2881 C CA . GLY A 1 364 ? 10.019 11.581 -19.882 1.00 53.22 364 GLY A CA 1
ATOM 2882 C C . GLY A 1 364 ? 10.126 10.404 -18.913 1.00 53.22 364 GLY A C 1
ATOM 2883 O O . GLY A 1 364 ? 9.124 9.703 -18.764 1.00 53.22 364 GLY A O 1
ATOM 2884 N N . TYR A 1 365 ? 11.268 10.198 -18.253 1.00 43.09 365 TYR A N 1
ATOM 2885 C CA . TYR A 1 365 ? 11.400 9.271 -17.123 1.00 43.09 365 TYR A CA 1
ATOM 2886 C C . TYR A 1 365 ? 12.014 9.958 -15.910 1.00 43.09 365 TYR A C 1
ATOM 2888 O O . TYR A 1 365 ? 13.038 10.652 -16.094 1.00 43.09 365 TYR A O 1
#

Foldseek 3Di:
DDDDDDDDDDDDDDDDDDDDDDDDDPPPPPPPDDPPDPPPPCPPPPQDPLLVVLVVQVPDPVNLVVLLVLLVCLLCVVVCCVPPHDPVCLQVSLVSLVVSLVSLVVNLVSCVRRPPPSVVDLVNVLSVLQSVLSQCSNCVRNVCVLPPPPPVCVVLSVQQSVVSNQLSSQSSVLCVVSVVVSVVVVVCVPDPPPQDPVRVVVVVVVNSVVSVVSNVCSVCVCCVVCHSRPRPPCCPPVVVVVCVVPDPDDDDDDDADFPDDDVCQPPFDWDQDPVRDTDTDDDPCPPDVSNVVRCPPDDPLLVVLQVQLLVCLLVQVLVSSLVSLVSNCVSPVPDPVSVVSNVVCVVVVSGGDPPRNSDDDDPDD

Radius of gyration: 35.91 Å; chains: 1; bounding box: 83×84×83 Å

Sequence (365 aa):
MKNTRKISPELQSTNTGQGMHRDTSMNKFTTMSTVRTPAFHKAGTMRTPTQRWGMAILERKSYAGLMSFITLYCLFADDFRAAFFSKSADMGFYAVAFVCLLLFLVEFAISCRCKPGYLLSFYFYLDVIATLSLLPDIGFIWTPLTSADTVSSVSKAGSTAGRIVRVVRVIRLIRVVKLIKWKHSNAESELVIVESKTGGRMAEMTIRRVALIVLFLCFVLPAFDGGYNESFNLFESRGFDLIHQMVDTPLTVYTFDVTNPKPGFATPKFELDKRGKEVQVPVDFENDAEYKEIREGLDPAFLEAASNGVELYLHGDWRGAKMAFNQALELRPGDGPVSHVMSYMKSFDYNAPHDWEGVRDLDGY

Organism: Saprolegnia diclina (strain VS20) (NCBI:txid1156394)